Protein AF-A0A7Z9BUR7-F1 (afdb_monomer)

Mean predicted aligned error: 7.7 Å

Structure (mmCIF, N/CA/C/O backbone):
data_AF-A0A7Z9BUR7-F1
#
_entry.id   AF-A0A7Z9BUR7-F1
#
loop_
_atom_site.group_PDB
_atom_site.id
_atom_site.type_symbol
_atom_site.label_atom_id
_atom_site.label_alt_id
_atom_site.label_comp_id
_atom_site.label_asym_id
_atom_site.label_entity_id
_atom_site.label_seq_id
_atom_site.pdbx_PDB_ins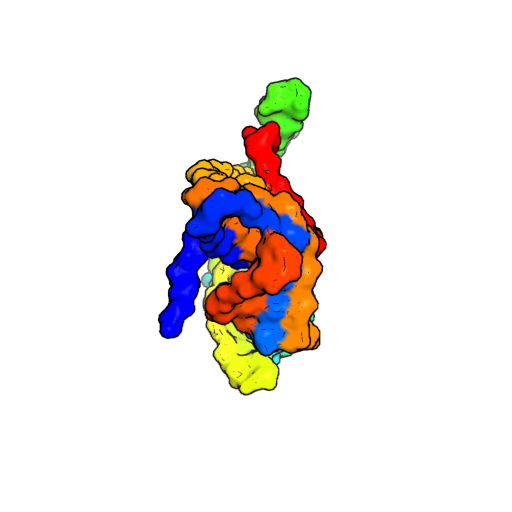_code
_atom_site.Cartn_x
_atom_site.Cartn_y
_atom_site.Cartn_z
_atom_site.occupancy
_atom_site.B_iso_or_equiv
_atom_site.auth_seq_id
_atom_site.auth_comp_id
_atom_site.auth_asym_id
_atom_site.auth_atom_id
_atom_site.pdbx_PDB_model_num
ATOM 1 N N . MET A 1 1 ? -7.243 -19.153 19.585 1.00 25.91 1 MET A N 1
ATOM 2 C CA . MET A 1 1 ? -6.593 -18.279 18.590 1.00 25.91 1 MET A CA 1
ATOM 3 C C . MET A 1 1 ? -7.599 -18.105 17.469 1.00 25.91 1 MET A C 1
ATOM 5 O O . MET A 1 1 ? -7.765 -19.024 16.680 1.00 25.91 1 MET A O 1
ATOM 9 N N . PHE A 1 2 ? -8.384 -17.029 17.497 1.00 24.09 2 PHE A N 1
ATOM 10 C CA . PHE A 1 2 ? -9.322 -16.739 16.416 1.00 24.09 2 PHE A CA 1
ATOM 11 C C . PHE A 1 2 ? -8.521 -16.058 15.311 1.00 24.09 2 PHE A C 1
ATOM 13 O O . PHE A 1 2 ? -8.134 -14.902 15.445 1.00 24.09 2 PHE A O 1
ATOM 20 N N . SER A 1 3 ? -8.184 -16.813 14.268 1.00 24.23 3 SER A N 1
ATOM 21 C CA . SER A 1 3 ? -7.723 -16.214 13.021 1.00 24.23 3 SER A CA 1
ATOM 22 C C . SER A 1 3 ? -8.936 -15.545 12.385 1.00 24.23 3 SER A C 1
ATOM 24 O O . SER A 1 3 ? -9.940 -16.214 12.136 1.00 24.23 3 SER A O 1
ATOM 26 N N . ILE A 1 4 ? -8.880 -14.230 12.166 1.00 36.31 4 ILE A N 1
ATOM 27 C CA . ILE A 1 4 ? -9.863 -13.522 11.336 1.00 36.31 4 ILE A CA 1
ATOM 28 C C . ILE A 1 4 ? -9.491 -13.818 9.876 1.00 36.31 4 ILE A C 1
ATOM 30 O O . ILE A 1 4 ? -9.072 -12.942 9.125 1.00 36.31 4 ILE A O 1
ATOM 34 N N . ASP A 1 5 ? -9.576 -15.091 9.495 1.00 33.44 5 ASP A N 1
ATOM 35 C CA . ASP A 1 5 ? -9.515 -15.500 8.102 1.00 33.44 5 ASP A CA 1
ATOM 36 C C . ASP A 1 5 ? -10.906 -15.271 7.517 1.00 33.44 5 ASP A C 1
ATOM 38 O O . ASP A 1 5 ? -11.894 -15.845 7.974 1.00 33.44 5 ASP A O 1
ATOM 42 N N . ASN A 1 6 ? -10.957 -14.417 6.496 1.00 35.38 6 ASN A N 1
ATOM 43 C CA . ASN A 1 6 ? -12.143 -13.921 5.797 1.00 35.38 6 ASN A CA 1
ATOM 44 C C . ASN A 1 6 ? -12.820 -12.715 6.458 1.00 35.38 6 ASN A C 1
ATOM 46 O O . ASN A 1 6 ? -13.933 -12.787 6.979 1.00 35.38 6 ASN A O 1
ATOM 50 N N . VAL A 1 7 ? -12.206 -11.544 6.264 1.00 40.09 7 VAL A N 1
ATOM 51 C CA . VAL A 1 7 ? -12.996 -10.335 6.004 1.00 40.09 7 VAL A CA 1
ATOM 52 C C . VAL A 1 7 ? -13.779 -10.608 4.718 1.00 40.09 7 VAL A C 1
ATOM 54 O O . VAL A 1 7 ? -13.282 -10.398 3.615 1.00 40.09 7 VAL A O 1
ATOM 57 N N . GLN A 1 8 ? -14.979 -11.170 4.861 1.00 37.31 8 GLN A N 1
ATOM 58 C CA . GLN A 1 8 ? -15.970 -11.216 3.794 1.00 37.31 8 GLN A CA 1
ATOM 59 C C . GLN A 1 8 ? -16.093 -9.782 3.273 1.00 37.31 8 GLN A C 1
ATOM 61 O O . GLN A 1 8 ? -16.324 -8.874 4.076 1.00 37.31 8 GLN A O 1
ATOM 66 N N . GLU A 1 9 ? -15.847 -9.561 1.977 1.00 39.34 9 GLU A N 1
ATOM 67 C CA . GLU A 1 9 ? -15.973 -8.241 1.361 1.00 39.34 9 GLU A CA 1
ATOM 68 C C . GLU A 1 9 ? -17.385 -7.725 1.640 1.00 39.34 9 GLU A C 1
ATOM 70 O O . GLU A 1 9 ? -18.369 -8.146 1.034 1.00 39.34 9 GLU A O 1
ATOM 75 N N . SER A 1 10 ? -17.491 -6.865 2.650 1.00 42.56 10 SER A N 1
ATOM 76 C CA . SER A 1 10 ? -18.741 -6.226 3.012 1.00 42.56 10 SER A CA 1
ATOM 77 C C . SER A 1 10 ? -19.242 -5.462 1.775 1.00 42.56 10 SER A C 1
ATOM 79 O O . SER A 1 10 ? -18.428 -4.845 1.083 1.00 42.56 10 SER A O 1
ATOM 81 N N . PRO A 1 11 ? -20.559 -5.426 1.491 1.00 43.91 11 PRO A N 1
ATOM 82 C CA . PRO A 1 11 ? -21.105 -4.595 0.405 1.00 43.91 11 PRO A CA 1
ATOM 83 C C . PRO A 1 11 ? -20.711 -3.121 0.535 1.00 43.91 11 PRO A C 1
ATOM 85 O O . PRO A 1 11 ? -20.712 -2.374 -0.441 1.00 43.91 11 PRO A O 1
ATOM 88 N N . TYR A 1 12 ? -20.356 -2.691 1.745 1.00 55.31 12 TYR A N 1
ATOM 89 C CA . TYR A 1 12 ? -19.723 -1.410 1.982 1.00 55.31 12 TYR A CA 1
ATOM 90 C C . TYR A 1 12 ? -18.234 -1.544 1.700 1.00 55.31 12 TYR A C 1
ATOM 92 O O . TYR A 1 12 ? -17.535 -2.309 2.363 1.00 55.31 12 TYR A O 1
ATOM 100 N N . ASN A 1 13 ? -17.736 -0.705 0.795 1.00 65.62 13 ASN A N 1
ATOM 101 C CA . ASN A 1 13 ? -16.312 -0.456 0.560 1.00 65.62 13 ASN A CA 1
ATOM 102 C C . ASN A 1 13 ? -15.630 0.226 1.777 1.00 65.62 13 ASN A C 1
ATOM 104 O O . ASN A 1 13 ? -14.756 1.081 1.602 1.00 65.62 13 ASN A O 1
ATOM 108 N N . TYR A 1 14 ? -16.033 -0.095 3.014 1.00 73.50 14 TYR A N 1
ATOM 109 C CA . TYR A 1 14 ? -15.307 0.337 4.198 1.00 73.50 14 TYR A CA 1
ATOM 110 C C . TYR A 1 14 ? -13.898 -0.233 4.129 1.00 73.50 14 TYR A C 1
ATOM 112 O O . TYR A 1 14 ? -13.686 -1.416 3.874 1.00 73.50 14 TYR A O 1
ATOM 120 N N . LYS A 1 15 ? -12.919 0.645 4.324 1.00 87.25 15 LYS A N 1
ATOM 121 C CA . LYS A 1 15 ? -11.501 0.283 4.253 1.00 87.25 15 LYS A CA 1
ATOM 122 C C . LYS A 1 15 ? -10.967 -0.296 5.564 1.00 87.25 15 LYS A C 1
ATOM 124 O O . LYS A 1 15 ? -9.789 -0.623 5.635 1.00 87.25 15 LYS A O 1
ATOM 129 N N . PHE A 1 16 ? -11.818 -0.397 6.585 1.00 92.88 16 PHE A N 1
ATOM 130 C CA . PHE A 1 16 ? -11.438 -0.733 7.950 1.00 92.88 16 PHE A CA 1
ATOM 131 C C . PHE A 1 16 ? -12.337 -1.826 8.547 1.00 92.88 16 PHE A C 1
ATOM 133 O O . PHE A 1 16 ? -13.515 -1.909 8.180 1.00 92.88 16 PHE A O 1
ATOM 140 N N . PRO A 1 17 ? -11.812 -2.642 9.483 1.00 94.12 17 PRO A N 1
ATOM 141 C CA . PRO A 1 17 ? -12.594 -3.644 10.197 1.00 94.12 17 PRO A CA 1
ATOM 142 C C . PRO A 1 17 ? -13.788 -3.028 10.929 1.00 94.12 17 PRO A C 1
ATOM 144 O O . PRO A 1 17 ? -13.696 -1.935 11.490 1.00 94.12 17 PRO A O 1
ATOM 147 N N . THR A 1 18 ? -14.905 -3.752 10.949 1.00 93.38 18 THR A N 1
ATOM 148 C CA . THR A 1 18 ? -16.114 -3.371 11.685 1.00 93.38 18 THR A CA 1
ATOM 149 C C . THR A 1 18 ? -16.472 -4.475 12.667 1.00 93.38 18 THR A C 1
ATOM 151 O O . THR A 1 18 ? -16.567 -5.635 12.279 1.00 93.38 18 THR A O 1
ATOM 154 N N . ILE A 1 19 ? -16.661 -4.109 13.931 1.00 93.81 19 ILE A N 1
ATOM 155 C CA . ILE A 1 19 ? -17.114 -5.010 14.989 1.00 93.81 19 ILE A CA 1
ATOM 156 C C . ILE A 1 19 ? -18.636 -4.910 15.089 1.00 93.81 19 ILE A C 1
ATOM 158 O O . ILE A 1 19 ? -19.162 -3.805 15.220 1.00 93.81 19 ILE A O 1
ATOM 162 N N . ASP A 1 20 ? -19.324 -6.052 15.027 1.00 93.06 20 ASP A N 1
ATOM 163 C CA . ASP A 1 20 ? -20.765 -6.163 15.278 1.00 93.06 20 ASP A CA 1
ATOM 164 C C . ASP A 1 20 ? -20.999 -6.558 16.741 1.00 93.06 20 ASP A C 1
ATOM 166 O O . ASP A 1 20 ? -20.631 -7.650 17.180 1.00 93.06 20 ASP A O 1
ATOM 170 N N . CYS A 1 21 ? -21.577 -5.645 17.516 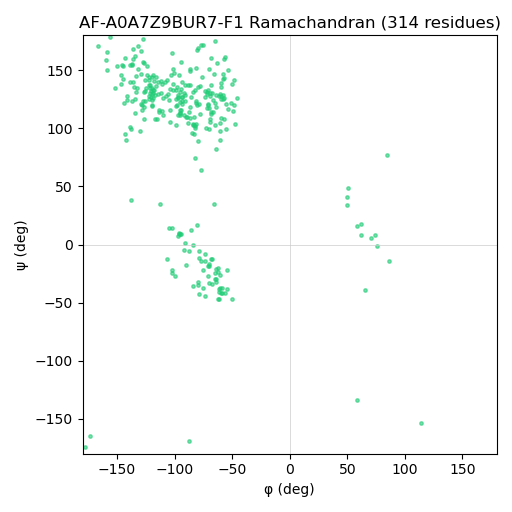1.00 91.44 21 CYS A N 1
ATOM 171 C CA . CYS A 1 21 ? -21.986 -5.877 18.892 1.00 91.44 21 CYS A CA 1
ATOM 172 C C . CYS A 1 21 ? -23.506 -6.044 18.953 1.00 91.44 21 CYS A C 1
ATOM 174 O O . CYS A 1 21 ? -24.259 -5.097 18.721 1.00 91.44 21 CYS A O 1
ATOM 176 N N . LYS A 1 22 ? -23.957 -7.239 19.337 1.00 92.38 22 LYS A N 1
ATOM 177 C CA . LYS A 1 22 ? -25.375 -7.556 19.527 1.00 92.38 22 LYS A CA 1
ATOM 178 C C . LYS A 1 22 ? -25.750 -7.478 21.005 1.00 92.38 22 LYS A C 1
ATOM 180 O O . LYS A 1 22 ? -25.175 -8.187 21.829 1.00 92.38 22 LYS A O 1
ATOM 185 N N . PHE A 1 23 ? -26.764 -6.681 21.321 1.00 91.81 23 PHE A N 1
ATOM 186 C CA . PHE A 1 23 ? -27.335 -6.567 22.662 1.00 91.81 23 PHE A CA 1
ATOM 187 C C . PHE A 1 23 ? -28.730 -7.159 22.674 1.00 91.81 23 PHE A C 1
ATOM 189 O O . PHE A 1 23 ? -29.513 -6.913 21.765 1.00 91.81 23 PHE A O 1
ATOM 196 N N . GLN A 1 24 ? -29.046 -7.908 23.723 1.00 94.81 24 GLN A N 1
ATOM 197 C CA . GLN A 1 24 ? -30.402 -8.357 24.000 1.00 94.81 24 GLN A CA 1
ATOM 198 C C . GLN A 1 24 ? -30.818 -7.813 25.360 1.00 94.81 24 GLN A C 1
ATOM 200 O O . GLN A 1 24 ? -30.130 -8.043 26.359 1.00 94.81 24 GLN A O 1
ATOM 205 N N . ASN A 1 25 ? -31.936 -7.093 25.404 1.00 95.88 25 ASN A N 1
ATOM 206 C CA . ASN A 1 25 ? -32.488 -6.624 26.662 1.00 95.88 25 ASN A CA 1
ATOM 207 C C . ASN A 1 25 ? -33.350 -7.724 27.292 1.00 95.88 25 ASN A C 1
ATOM 209 O O . ASN A 1 25 ? -34.485 -7.954 26.889 1.00 95.88 25 ASN A O 1
ATOM 213 N N . THR A 1 26 ? -32.808 -8.402 28.301 1.00 96.25 26 THR A N 1
ATOM 214 C CA . THR A 1 26 ? -33.525 -9.439 29.063 1.00 96.25 26 THR A CA 1
ATOM 215 C C . THR A 1 26 ? -34.259 -8.887 30.289 1.00 96.25 26 THR A C 1
ATOM 217 O O . THR A 1 26 ? -34.801 -9.665 31.072 1.00 96.25 26 THR A O 1
ATOM 220 N N . GLY A 1 27 ? -34.207 -7.572 30.521 1.00 94.44 27 GLY A N 1
ATOM 221 C CA . GLY A 1 27 ? -34.951 -6.909 31.587 1.00 94.44 27 GLY A CA 1
ATOM 222 C C . GLY A 1 27 ? -36.433 -6.773 31.243 1.00 94.44 27 GLY A C 1
ATOM 223 O O . GLY A 1 27 ? -36.840 -7.026 30.117 1.00 94.44 27 GLY A O 1
ATOM 224 N N . ASN A 1 28 ? -37.230 -6.342 32.220 1.00 96.62 28 ASN A N 1
ATOM 225 C CA . ASN A 1 28 ? -38.663 -6.053 32.072 1.00 96.62 28 ASN A CA 1
ATOM 226 C C . ASN A 1 28 ? -38.958 -4.564 31.795 1.00 96.62 28 ASN A C 1
ATOM 228 O O . ASN A 1 28 ? -40.110 -4.139 31.855 1.00 96.62 28 ASN A O 1
ATOM 232 N N . ALA A 1 29 ? -37.921 -3.767 31.536 1.00 96.25 29 ALA A N 1
ATOM 233 C CA . ALA A 1 29 ? -37.995 -2.338 31.258 1.00 96.25 29 ALA A CA 1
ATOM 234 C C . ALA A 1 29 ? -37.090 -1.985 30.070 1.00 96.25 29 ALA A C 1
ATOM 236 O O . ALA A 1 29 ? -36.174 -2.739 29.737 1.00 96.25 29 ALA A O 1
ATOM 237 N N . THR A 1 30 ? -37.342 -0.842 29.430 1.00 96.75 30 THR A N 1
ATOM 238 C CA . THR A 1 30 ? -36.493 -0.318 28.350 1.00 96.75 30 THR A CA 1
ATOM 239 C C . THR A 1 30 ? -35.105 0.016 28.885 1.00 96.75 30 THR A C 1
ATOM 241 O O . THR A 1 30 ? -34.989 0.757 29.856 1.00 96.75 30 THR A O 1
ATOM 244 N N . ALA A 1 31 ? -34.069 -0.492 28.223 1.00 96.50 31 ALA A N 1
ATOM 245 C CA . ALA A 1 31 ? -32.681 -0.154 28.512 1.00 96.50 31 ALA A CA 1
ATOM 246 C C . ALA A 1 31 ? -32.241 1.040 27.658 1.00 96.50 31 ALA A C 1
ATOM 248 O O . ALA A 1 31 ? -32.526 1.080 26.457 1.00 96.50 31 ALA A O 1
ATOM 249 N N . PHE A 1 32 ? -31.517 1.990 28.247 1.00 96.69 32 PHE A N 1
ATOM 250 C CA . PHE A 1 32 ? -30.975 3.147 27.540 1.00 96.69 32 PHE A CA 1
ATOM 251 C C . PHE A 1 32 ? -29.445 3.118 27.494 1.00 96.69 32 PHE A C 1
ATOM 253 O O . PHE A 1 32 ? -28.769 3.251 28.518 1.00 96.69 32 PHE A O 1
ATOM 260 N N . LEU A 1 33 ? -28.892 2.973 26.287 1.00 95.25 33 LEU A N 1
ATOM 261 C CA . LEU A 1 33 ? -27.465 3.088 26.015 1.00 95.25 33 LEU A CA 1
ATOM 262 C C . LEU A 1 33 ? -27.144 4.540 25.677 1.00 95.25 33 LEU A C 1
ATOM 264 O O . LEU A 1 33 ? -27.511 5.044 24.613 1.00 95.25 33 LEU A O 1
ATOM 268 N N . TRP A 1 34 ? -26.438 5.194 26.593 1.00 96.06 34 TRP A N 1
ATOM 269 C CA . TRP A 1 34 ? -26.122 6.622 26.501 1.00 96.06 34 TRP A CA 1
ATOM 270 C C . TRP A 1 34 ? -24.657 6.892 26.138 1.00 96.06 34 TRP A C 1
ATOM 272 O O . TRP A 1 34 ? -24.271 8.010 25.795 1.00 96.06 34 TRP A O 1
ATOM 282 N N . GLN A 1 35 ? -23.813 5.862 26.211 1.00 96.69 35 GLN A N 1
ATOM 283 C CA . GLN A 1 35 ? -22.396 5.969 25.907 1.00 96.69 35 GLN A CA 1
ATOM 284 C C . GLN A 1 35 ? -21.816 4.599 25.560 1.00 96.69 35 GLN A C 1
ATOM 286 O O . GLN A 1 35 ? -22.227 3.576 26.116 1.00 96.69 35 GLN A O 1
ATOM 291 N N . PHE A 1 36 ? -20.795 4.587 24.710 1.00 97.25 36 PHE A N 1
ATOM 292 C CA . PHE A 1 36 ? -19.850 3.478 24.652 1.00 97.25 36 PHE A CA 1
ATOM 293 C C . PHE A 1 36 ? -18.416 3.989 24.778 1.00 97.25 36 PHE A C 1
ATOM 295 O O . PHE A 1 36 ? -18.118 5.157 24.522 1.00 97.25 36 PHE A O 1
ATOM 302 N N . ALA A 1 37 ? -17.516 3.117 25.209 1.00 98.12 37 ALA A N 1
ATOM 303 C CA . ALA A 1 37 ? -16.097 3.393 25.264 1.00 98.12 37 ALA A CA 1
ATOM 304 C C . ALA A 1 37 ? -15.295 2.293 24.580 1.00 98.12 37 ALA A C 1
ATOM 306 O O . ALA A 1 37 ? -15.644 1.116 24.638 1.00 98.12 37 ALA A O 1
ATOM 307 N N . VAL A 1 38 ? -14.190 2.699 23.967 1.00 98.38 38 VAL A N 1
ATOM 308 C CA . VAL A 1 38 ? -13.197 1.809 23.372 1.00 98.38 38 VAL A CA 1
ATOM 309 C C . VAL A 1 38 ? -11.944 1.894 24.226 1.00 98.38 38 VAL A C 1
ATOM 311 O O . VAL A 1 38 ? -11.288 2.937 24.279 1.00 98.38 38 VAL A O 1
ATOM 314 N N . ASN A 1 39 ? -11.635 0.809 24.926 1.00 98.56 39 ASN A N 1
ATOM 315 C CA . ASN A 1 39 ? -10.414 0.671 25.706 1.00 98.56 39 ASN A CA 1
ATOM 316 C C . ASN A 1 39 ? -9.357 0.029 24.814 1.00 98.56 39 ASN A C 1
ATOM 318 O O . ASN A 1 39 ? -9.475 -1.137 24.441 1.00 98.56 39 ASN A O 1
ATOM 322 N N . VAL A 1 40 ? -8.335 0.801 24.468 1.00 98.44 40 VAL A N 1
ATOM 323 C CA . VAL A 1 40 ? -7.153 0.326 23.758 1.00 98.44 40 VAL A CA 1
ATOM 324 C C . VAL A 1 40 ? -6.211 -0.252 24.798 1.00 98.44 40 VAL A C 1
ATOM 326 O O . VAL A 1 40 ? -5.584 0.487 25.551 1.00 98.44 40 VAL A O 1
ATOM 329 N N . ILE A 1 41 ? -6.155 -1.578 24.870 1.00 98.50 41 ILE A N 1
ATOM 330 C CA . ILE A 1 41 ? -5.334 -2.316 25.833 1.00 98.50 41 ILE A CA 1
ATOM 331 C C . ILE A 1 41 ? -3.881 -2.349 25.355 1.00 98.50 41 ILE A C 1
ATOM 333 O O . ILE A 1 41 ? -2.958 -2.137 26.136 1.00 98.50 41 ILE A O 1
ATOM 337 N N . GLN A 1 42 ? -3.692 -2.591 24.058 1.00 98.31 42 GLN A N 1
ATOM 338 C CA . GLN A 1 42 ? -2.392 -2.671 23.401 1.00 98.31 42 GLN A CA 1
ATOM 339 C C . GLN A 1 42 ? -2.512 -2.101 21.990 1.00 98.31 42 GLN A C 1
ATOM 341 O O . GLN A 1 42 ? -3.533 -2.296 21.326 1.00 98.31 42 GLN A O 1
ATOM 346 N N . ALA A 1 43 ? -1.471 -1.402 21.545 1.00 98.19 43 ALA A N 1
ATOM 347 C CA . ALA A 1 43 ? -1.356 -0.898 20.187 1.00 98.19 43 ALA A CA 1
ATOM 348 C C . ALA A 1 43 ? 0.089 -1.039 19.710 1.00 98.19 43 ALA A C 1
ATOM 350 O O . ALA A 1 43 ? 1.011 -0.536 20.353 1.00 98.19 43 ALA A O 1
ATOM 351 N N . GLU A 1 44 ? 0.276 -1.712 18.581 1.00 97.81 44 GLU A N 1
ATOM 352 C CA . GLU A 1 44 ? 1.581 -1.949 17.974 1.00 97.81 44 GLU A CA 1
ATOM 353 C C . GLU A 1 44 ? 1.546 -1.516 16.516 1.00 97.81 44 GLU A C 1
ATOM 355 O O . GLU A 1 44 ? 0.753 -2.014 15.721 1.00 97.81 44 GLU A O 1
ATOM 360 N N . ILE A 1 45 ? 2.396 -0.557 16.156 1.00 97.44 45 ILE A N 1
ATOM 361 C CA . ILE A 1 45 ? 2.500 -0.090 14.773 1.00 97.44 45 ILE A CA 1
ATOM 362 C C . ILE A 1 45 ? 3.187 -1.172 13.943 1.00 97.44 45 ILE A C 1
ATOM 364 O O . ILE A 1 45 ? 4.289 -1.616 14.278 1.00 97.44 45 ILE A O 1
ATOM 368 N N . ASP A 1 46 ? 2.569 -1.527 12.822 1.00 97.19 46 ASP A N 1
ATOM 369 C CA . ASP A 1 46 ? 3.171 -2.409 11.834 1.00 97.19 46 ASP A CA 1
ATOM 370 C C . ASP A 1 46 ? 4.121 -1.600 10.943 1.00 97.19 46 ASP A C 1
ATOM 372 O O . ASP A 1 46 ? 3.703 -0.846 10.064 1.00 97.19 46 ASP A O 1
ATOM 376 N N . PHE A 1 47 ? 5.423 -1.749 11.195 1.00 96.81 47 PHE A N 1
ATOM 377 C CA . PHE A 1 47 ? 6.492 -1.096 10.438 1.00 96.81 47 PHE A CA 1
ATOM 378 C C . PHE A 1 47 ? 6.910 -1.871 9.179 1.00 96.81 47 PHE A C 1
ATOM 380 O O . PHE A 1 47 ? 7.946 -1.543 8.597 1.00 96.81 47 PHE A O 1
ATOM 387 N N . THR A 1 48 ? 6.148 -2.876 8.747 1.00 96.88 48 THR A N 1
ATOM 388 C CA . THR A 1 48 ? 6.455 -3.636 7.531 1.00 96.88 48 THR A CA 1
ATOM 389 C C . THR A 1 48 ? 6.543 -2.689 6.324 1.00 96.88 48 THR A C 1
ATOM 391 O O . THR A 1 48 ? 5.642 -1.866 6.108 1.00 96.88 48 THR A O 1
ATOM 394 N N . PRO A 1 49 ? 7.649 -2.715 5.556 1.00 96.75 49 PRO A N 1
ATOM 395 C CA . PRO A 1 49 ? 7.750 -1.948 4.324 1.00 96.75 49 PRO A CA 1
ATOM 396 C C . PRO A 1 49 ? 6.835 -2.529 3.243 1.00 96.75 49 PRO A C 1
ATOM 398 O O . PRO A 1 49 ? 6.586 -3.730 3.206 1.00 96.75 49 PRO A O 1
ATOM 401 N N . ILE A 1 50 ? 6.364 -1.680 2.331 1.00 96.62 50 ILE A N 1
ATOM 402 C CA . ILE A 1 50 ? 5.443 -2.098 1.266 1.00 96.62 50 ILE A CA 1
ATOM 403 C C . ILE A 1 50 ? 5.886 -1.427 -0.028 1.00 96.62 50 ILE A C 1
ATOM 405 O O . ILE A 1 50 ? 5.586 -0.246 -0.217 1.00 96.62 50 ILE A O 1
ATOM 409 N N . PRO A 1 51 ? 6.616 -2.121 -0.908 1.00 97.44 51 PRO A N 1
ATOM 410 C CA . PRO A 1 51 ? 6.948 -1.562 -2.202 1.00 97.44 51 PRO A CA 1
ATOM 411 C C . PRO A 1 51 ? 5.712 -1.558 -3.102 1.00 97.44 51 PRO A C 1
ATOM 413 O O . PRO A 1 51 ? 5.013 -2.560 -3.244 1.00 97.44 51 PRO A O 1
ATOM 416 N N . ASP A 1 52 ? 5.473 -0.419 -3.731 1.00 97.12 52 ASP A N 1
ATOM 417 C CA . ASP A 1 52 ? 4.522 -0.245 -4.817 1.00 97.12 52 ASP A CA 1
ATOM 418 C C . ASP A 1 52 ? 5.282 0.262 -6.036 1.00 97.12 52 ASP A C 1
ATOM 420 O O . ASP A 1 52 ? 6.112 1.163 -5.920 1.00 97.12 52 ASP A O 1
ATOM 424 N N . PHE A 1 53 ? 5.050 -0.358 -7.186 1.00 97.44 53 PHE A N 1
ATOM 425 C CA . PHE A 1 53 ? 5.853 -0.134 -8.379 1.00 97.44 53 PHE A CA 1
ATOM 426 C C . PHE A 1 53 ? 5.022 0.528 -9.463 1.00 97.44 53 PHE A C 1
ATOM 428 O O . PHE A 1 53 ? 3.959 0.038 -9.843 1.00 97.44 53 PHE A O 1
ATOM 435 N N . SER A 1 54 ? 5.560 1.603 -10.018 1.00 96.62 54 SER A N 1
ATOM 436 C CA . SER A 1 54 ? 4.962 2.331 -11.124 1.00 96.62 54 SER A CA 1
ATOM 437 C C . SER A 1 54 ? 6.001 2.582 -12.213 1.00 96.62 54 SER A C 1
ATOM 439 O O . SER A 1 54 ? 7.198 2.316 -12.059 1.00 96.62 54 SER A O 1
ATOM 441 N N . TYR A 1 55 ? 5.535 3.064 -13.359 1.00 97.38 55 TYR A N 1
ATOM 442 C CA . TYR A 1 55 ? 6.405 3.481 -14.445 1.00 97.38 55 TYR A CA 1
ATOM 443 C C . TYR A 1 55 ? 5.908 4.784 -15.049 1.00 97.38 55 TYR A C 1
ATOM 445 O O . TYR A 1 55 ? 4.724 5.121 -14.996 1.00 97.38 55 TYR A O 1
ATOM 453 N N . SER A 1 56 ? 6.834 5.508 -15.659 1.00 96.44 56 SER A N 1
ATOM 454 C CA . SER A 1 56 ? 6.527 6.678 -16.467 1.00 96.44 56 SER A CA 1
ATOM 455 C C . SER A 1 56 ? 7.456 6.744 -17.673 1.00 96.44 56 SER A C 1
ATOM 457 O O . SER A 1 56 ? 8.511 6.109 -17.699 1.00 96.44 56 SER A O 1
ATOM 459 N N . LEU A 1 57 ? 7.054 7.502 -18.693 1.00 96.38 57 LEU A N 1
ATOM 460 C CA . LEU A 1 57 ? 7.922 7.830 -19.818 1.00 96.38 57 LEU A CA 1
ATOM 461 C C . LEU A 1 57 ? 8.348 9.289 -19.730 1.00 96.38 57 LEU A C 1
ATOM 463 O O . LEU A 1 57 ? 7.500 10.178 -19.643 1.00 96.38 57 LEU A O 1
ATOM 467 N N . LYS A 1 58 ? 9.657 9.539 -19.799 1.00 96.25 58 LYS A N 1
ATOM 468 C CA . LYS A 1 58 ? 10.227 10.892 -19.866 1.00 96.25 58 LYS A CA 1
ATOM 469 C C . LYS A 1 58 ? 11.347 10.924 -20.892 1.00 96.25 58 LYS A C 1
ATOM 471 O O . LYS A 1 58 ? 12.305 10.170 -20.771 1.00 96.25 58 LYS A O 1
ATOM 476 N N . ASN A 1 59 ? 11.248 11.808 -21.884 1.00 96.06 59 ASN A N 1
ATOM 477 C CA . ASN A 1 59 ? 12.256 11.969 -22.944 1.00 96.06 59 ASN A CA 1
ATOM 478 C C . ASN A 1 59 ? 12.635 10.632 -23.611 1.00 96.06 59 ASN A C 1
ATOM 480 O O . ASN A 1 59 ? 13.810 10.295 -23.705 1.00 96.06 59 ASN A O 1
ATOM 484 N N . ASN A 1 60 ? 11.632 9.843 -24.004 1.00 97.50 60 ASN A N 1
ATOM 485 C CA . ASN A 1 60 ? 11.787 8.501 -24.581 1.00 97.50 60 ASN A CA 1
ATOM 486 C C . ASN A 1 60 ? 12.524 7.470 -23.697 1.00 97.50 60 ASN A C 1
ATOM 488 O O . ASN A 1 60 ? 12.949 6.421 -24.188 1.00 97.50 60 ASN A O 1
ATOM 492 N N . ALA A 1 61 ? 12.670 7.741 -22.397 1.00 98.12 61 ALA A N 1
ATOM 493 C CA . ALA A 1 61 ? 13.180 6.796 -21.414 1.00 98.12 61 ALA A CA 1
ATOM 494 C C . ALA A 1 61 ? 12.031 6.189 -20.602 1.00 98.12 61 ALA A C 1
ATOM 496 O O . ALA A 1 61 ? 11.122 6.908 -20.178 1.00 98.12 61 ALA A O 1
ATOM 497 N N . LEU A 1 62 ? 12.102 4.879 -20.360 1.00 98.25 62 LEU A N 1
ATOM 498 C CA . LEU A 1 62 ? 11.244 4.171 -19.419 1.00 98.25 62 LEU A CA 1
ATOM 499 C C . LEU A 1 62 ? 11.827 4.316 -18.014 1.00 98.25 62 LEU A C 1
ATOM 501 O O . LEU A 1 62 ? 12.876 3.752 -17.698 1.00 98.25 62 LEU A O 1
ATOM 505 N N . GLU A 1 63 ? 11.143 5.089 -17.179 1.00 98.50 63 GLU A N 1
ATOM 506 C CA . GLU A 1 63 ? 11.459 5.216 -15.763 1.00 98.50 63 GLU A CA 1
ATOM 507 C C . GLU A 1 63 ? 10.603 4.251 -14.959 1.00 98.50 63 GLU A C 1
ATOM 509 O O . GLU A 1 63 ? 9.385 4.215 -15.127 1.00 98.50 63 GLU A O 1
ATOM 514 N N . ILE A 1 64 ? 11.242 3.495 -14.073 1.00 98.38 64 ILE A N 1
ATOM 515 C CA . ILE A 1 64 ? 10.563 2.653 -13.092 1.00 98.38 64 ILE A CA 1
ATOM 516 C C . ILE A 1 64 ? 10.794 3.285 -11.733 1.00 98.38 64 ILE A C 1
ATOM 518 O O . ILE A 1 64 ? 11.931 3.558 -11.327 1.00 98.38 64 ILE A O 1
ATOM 522 N N . GLU A 1 65 ? 9.694 3.517 -11.045 1.00 98.44 65 GLU A N 1
ATOM 523 C CA . GLU A 1 65 ? 9.654 4.142 -9.743 1.00 98.44 65 GLU A CA 1
ATOM 524 C C . GLU A 1 65 ? 9.102 3.145 -8.729 1.00 98.44 65 GLU A C 1
ATOM 526 O O . GLU A 1 65 ? 8.241 2.318 -9.033 1.00 98.44 65 GLU A O 1
ATOM 531 N N . VAL A 1 66 ? 9.641 3.201 -7.517 1.00 98.38 66 VAL A N 1
ATOM 532 C CA . VAL A 1 66 ? 9.124 2.449 -6.381 1.00 98.38 66 VAL A CA 1
ATOM 533 C C . VAL A 1 66 ? 8.751 3.429 -5.280 1.00 98.38 66 VAL A C 1
ATOM 535 O O . VAL A 1 66 ? 9.536 4.300 -4.904 1.00 98.38 66 VAL A O 1
ATOM 538 N N . THR A 1 67 ? 7.545 3.275 -4.753 1.00 98.19 67 THR A N 1
ATOM 539 C CA . THR A 1 67 ? 7.060 3.980 -3.572 1.00 98.19 67 THR A CA 1
ATOM 540 C C . THR A 1 67 ? 7.029 3.017 -2.395 1.00 98.19 67 THR A C 1
ATOM 542 O O . THR A 1 67 ? 6.461 1.932 -2.485 1.00 98.19 67 THR A O 1
ATOM 545 N N . ASN A 1 68 ? 7.605 3.409 -1.259 1.00 98.12 68 ASN A N 1
ATOM 546 C CA . ASN A 1 68 ? 7.424 2.675 -0.010 1.00 98.12 68 ASN A CA 1
ATOM 547 C C . ASN A 1 68 ? 6.131 3.121 0.682 1.00 98.12 68 ASN A C 1
ATOM 549 O O . ASN A 1 68 ? 6.117 4.100 1.429 1.00 98.12 68 ASN A O 1
ATOM 553 N N . ASN A 1 69 ? 5.045 2.389 0.468 1.00 97.00 69 ASN A N 1
ATOM 554 C CA . ASN A 1 69 ? 3.759 2.633 1.118 1.00 97.00 69 ASN A CA 1
ATOM 555 C C . ASN A 1 69 ? 3.695 2.103 2.567 1.00 97.00 69 ASN A C 1
ATOM 557 O O . ASN A 1 69 ? 2.707 2.351 3.262 1.00 97.00 69 ASN A O 1
ATOM 561 N N . GLY A 1 70 ? 4.733 1.399 3.034 1.00 96.06 70 GLY A N 1
ATOM 562 C CA . GLY A 1 70 ? 4.852 0.878 4.398 1.00 96.06 70 GLY A CA 1
ATOM 563 C C . GLY A 1 70 ? 5.283 1.919 5.419 1.00 96.06 70 GLY A C 1
ATOM 564 O O . GLY A 1 70 ? 5.698 3.029 5.075 1.00 96.06 70 GLY A O 1
ATOM 565 N N . TRP A 1 71 ? 5.195 1.566 6.703 1.00 96.75 71 TRP A N 1
ATOM 566 C CA . TRP A 1 71 ? 5.505 2.485 7.808 1.00 96.75 71 TRP A CA 1
ATOM 567 C C . TRP A 1 71 ? 6.971 2.447 8.257 1.00 96.75 71 TRP A C 1
ATOM 569 O O . TRP A 1 71 ? 7.429 3.397 8.894 1.00 96.75 71 TRP A O 1
ATOM 579 N N . GLY A 1 72 ? 7.720 1.400 7.899 1.00 97.44 72 GLY A N 1
ATOM 580 C CA . GLY A 1 72 ? 9.173 1.309 8.077 1.00 97.44 72 GLY A CA 1
ATOM 581 C C . GLY A 1 72 ? 9.955 1.548 6.784 1.00 97.44 72 GLY A C 1
ATOM 582 O O . GLY A 1 72 ? 9.399 1.534 5.688 1.00 97.44 72 GLY A O 1
ATOM 583 N N . ALA A 1 73 ? 11.260 1.794 6.911 1.00 98.19 73 ALA A N 1
ATOM 584 C CA . ALA A 1 73 ? 12.163 1.947 5.769 1.00 98.19 73 ALA A CA 1
ATOM 585 C C . ALA A 1 73 ? 12.500 0.586 5.132 1.00 98.19 73 ALA A C 1
ATOM 587 O O . ALA A 1 73 ? 12.702 -0.397 5.846 1.00 98.19 73 ALA A O 1
ATOM 588 N N . MET A 1 74 ? 12.632 0.556 3.805 1.00 98.38 74 MET A N 1
ATOM 589 C CA . MET A 1 74 ? 13.197 -0.575 3.064 1.00 98.38 74 MET A CA 1
ATOM 590 C C . MET A 1 74 ? 14.721 -0.466 3.068 1.00 98.38 74 MET A C 1
ATOM 592 O O . MET A 1 74 ? 15.284 0.248 2.242 1.00 98.38 74 MET A O 1
ATOM 596 N N . ARG A 1 75 ? 15.398 -1.130 4.009 1.00 98.50 75 ARG A N 1
ATOM 597 C CA . ARG A 1 75 ? 16.870 -1.148 4.095 1.00 98.50 75 ARG A CA 1
ATOM 598 C C . ARG A 1 75 ? 17.440 -2.257 3.229 1.00 98.50 75 ARG A C 1
ATOM 600 O O . ARG A 1 75 ? 16.807 -3.301 3.094 1.00 98.50 75 ARG A O 1
ATOM 607 N N . ASP A 1 76 ? 18.646 -2.066 2.694 1.00 98.19 76 ASP A N 1
ATOM 608 C CA . ASP A 1 76 ? 19.266 -3.040 1.781 1.00 98.19 76 ASP A CA 1
ATOM 609 C C . ASP A 1 76 ? 18.298 -3.461 0.652 1.00 98.19 76 ASP A C 1
ATOM 611 O O . ASP A 1 76 ? 18.288 -4.620 0.245 1.00 98.19 76 ASP A O 1
ATOM 615 N N . PHE A 1 77 ? 17.447 -2.543 0.182 1.00 98.62 77 PHE A N 1
ATOM 616 C CA . PHE A 1 77 ? 16.465 -2.816 -0.857 1.00 98.62 77 PHE A CA 1
ATOM 617 C C . PHE A 1 77 ? 17.192 -3.166 -2.145 1.00 98.62 77 PHE A C 1
ATOM 619 O O . PHE A 1 77 ? 17.947 -2.350 -2.669 1.00 98.62 77 PHE A O 1
ATOM 626 N N . GLN A 1 78 ? 16.974 -4.378 -2.631 1.00 98.62 78 GLN A N 1
ATOM 627 C CA . GLN A 1 78 ? 17.493 -4.889 -3.885 1.00 98.62 78 GLN A CA 1
ATOM 628 C C . GLN A 1 78 ? 16.327 -5.172 -4.811 1.00 98.62 78 GLN A C 1
ATOM 630 O O . GLN A 1 78 ? 15.328 -5.763 -4.403 1.00 98.62 78 GLN A O 1
ATOM 635 N N . ILE A 1 79 ? 16.476 -4.785 -6.066 1.00 98.50 79 ILE A N 1
ATOM 636 C CA . ILE A 1 79 ? 15.463 -4.985 -7.093 1.00 98.50 79 ILE A CA 1
ATOM 637 C C . ILE A 1 79 ? 16.135 -5.418 -8.385 1.00 98.50 79 ILE A C 1
ATOM 639 O O . ILE A 1 79 ? 17.207 -4.932 -8.747 1.00 98.50 79 ILE A O 1
ATOM 643 N N . THR A 1 80 ? 15.506 -6.358 -9.075 1.00 98.50 80 THR A N 1
ATOM 644 C CA . THR A 1 80 ? 15.916 -6.825 -10.396 1.00 98.50 80 THR A CA 1
ATOM 645 C C . THR A 1 80 ? 14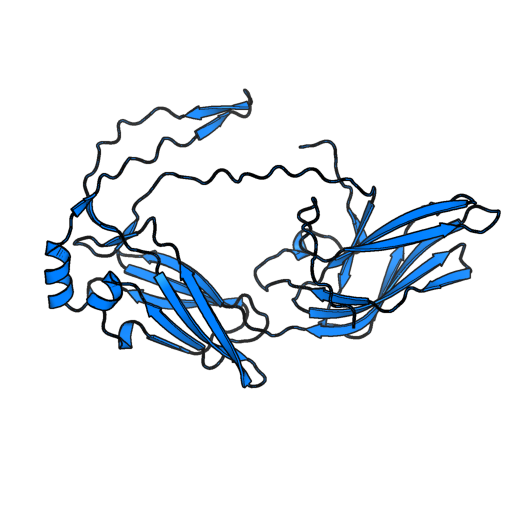.704 -6.880 -11.301 1.00 98.50 80 THR A C 1
ATOM 647 O O . THR A 1 80 ? 13.651 -7.391 -10.913 1.00 98.50 80 THR A O 1
ATOM 650 N N . ILE A 1 81 ? 14.866 -6.378 -12.520 1.00 98.38 81 ILE A N 1
ATOM 651 C CA . ILE A 1 81 ? 13.809 -6.387 -13.526 1.00 98.38 81 ILE A CA 1
ATOM 652 C C . ILE A 1 81 ? 14.080 -7.424 -14.609 1.00 98.38 81 ILE A C 1
ATOM 654 O O . ILE A 1 81 ? 15.214 -7.634 -15.050 1.00 98.38 81 ILE A O 1
ATOM 658 N N . ASN A 1 82 ? 13.008 -8.073 -15.049 1.00 98.19 82 ASN A N 1
ATOM 659 C CA . ASN A 1 82 ? 13.049 -9.111 -16.059 1.00 98.19 82 ASN A CA 1
ATOM 660 C C . ASN A 1 82 ? 11.946 -8.887 -17.093 1.00 98.19 82 ASN A C 1
ATOM 662 O O . ASN A 1 82 ? 10.752 -9.008 -16.804 1.00 98.19 82 ASN A O 1
ATOM 666 N N . GLN A 1 83 ? 12.364 -8.579 -18.318 1.00 97.75 83 GLN A N 1
ATOM 667 C CA . GLN A 1 83 ? 11.483 -8.491 -19.474 1.00 97.75 83 GLN A CA 1
ATOM 668 C C . GLN A 1 83 ? 12.299 -8.832 -20.733 1.00 97.75 83 GLN A C 1
ATOM 670 O O . GLN A 1 83 ? 13.415 -8.333 -20.867 1.00 97.75 83 GLN A O 1
ATOM 675 N N . PRO A 1 84 ? 11.797 -9.672 -21.661 1.00 97.81 84 PRO A N 1
ATOM 676 C CA . PRO A 1 84 ? 12.628 -10.244 -22.727 1.00 97.81 84 PRO A CA 1
ATOM 677 C C . PRO A 1 84 ? 13.372 -9.238 -23.621 1.00 97.81 84 PRO A C 1
ATOM 679 O O . PRO A 1 84 ? 14.537 -9.451 -23.935 1.00 97.81 84 PRO A O 1
ATOM 682 N N . ILE A 1 85 ? 12.722 -8.144 -24.020 1.00 98.19 85 ILE A N 1
ATOM 683 C CA . ILE A 1 85 ? 13.317 -7.088 -24.850 1.00 98.19 85 ILE A CA 1
ATOM 684 C C . ILE A 1 85 ? 14.305 -6.254 -24.027 1.00 98.19 85 ILE A C 1
ATOM 686 O O . ILE A 1 85 ? 15.423 -6.012 -24.472 1.00 98.19 85 ILE A O 1
ATOM 690 N N . ILE A 1 86 ? 13.943 -5.884 -22.797 1.00 98.12 86 ILE A N 1
ATOM 691 C CA . ILE A 1 86 ? 14.819 -5.135 -21.882 1.00 98.12 86 ILE A CA 1
ATOM 692 C C . ILE A 1 86 ? 16.090 -5.937 -21.561 1.00 98.12 86 ILE A C 1
ATOM 694 O O . ILE A 1 86 ? 17.179 -5.377 -21.577 1.00 98.12 86 ILE A O 1
ATOM 698 N N . ASN A 1 87 ? 15.988 -7.250 -21.343 1.00 98.50 87 ASN A N 1
ATOM 699 C CA . ASN A 1 87 ? 17.142 -8.108 -21.051 1.00 98.50 87 ASN A CA 1
ATOM 700 C C . ASN A 1 87 ? 18.138 -8.193 -22.210 1.00 98.50 87 ASN A C 1
ATOM 702 O O . ASN A 1 87 ? 19.319 -8.422 -21.975 1.00 98.50 87 ASN A O 1
ATOM 706 N N . ARG A 1 88 ? 17.658 -8.054 -23.451 1.00 98.25 88 ARG A N 1
ATOM 707 C CA . ARG A 1 88 ? 18.516 -8.019 -24.639 1.00 98.25 88 ARG A CA 1
ATOM 708 C C . ARG A 1 88 ? 19.152 -6.641 -24.828 1.00 98.25 88 ARG A C 1
ATOM 710 O O . ARG A 1 88 ? 20.259 -6.561 -25.334 1.00 98.25 88 ARG A O 1
ATOM 717 N N . LEU A 1 89 ? 18.467 -5.563 -24.446 1.00 98.19 89 LEU A N 1
ATOM 718 C CA . LEU A 1 89 ? 18.957 -4.191 -24.619 1.00 98.19 89 LEU A CA 1
ATOM 719 C C . LEU A 1 89 ? 19.966 -3.752 -23.559 1.00 98.19 89 LEU A C 1
ATOM 721 O O . LEU A 1 89 ? 20.854 -2.959 -23.865 1.00 98.19 89 LEU A O 1
ATOM 725 N N . PHE A 1 90 ? 19.797 -4.217 -22.322 1.00 98.31 90 PHE A N 1
ATOM 726 C CA . PHE A 1 90 ? 20.532 -3.715 -21.168 1.00 98.31 90 PHE A CA 1
ATOM 727 C C . PHE A 1 90 ? 21.246 -4.845 -20.436 1.00 98.31 90 PHE A C 1
ATOM 729 O O . PHE A 1 90 ? 20.652 -5.886 -20.122 1.00 98.31 90 PHE A O 1
ATOM 736 N N . SER A 1 91 ? 22.505 -4.587 -20.092 1.00 97.81 91 SER A N 1
ATOM 737 C CA . SER A 1 91 ? 23.303 -5.467 -19.249 1.00 97.81 91 SER A CA 1
ATOM 738 C C . SER A 1 91 ? 22.627 -5.717 -17.896 1.00 97.81 91 SER A C 1
ATOM 740 O O . SER A 1 91 ? 21.758 -4.970 -17.438 1.00 97.81 91 SER A O 1
ATOM 742 N N . GLU A 1 92 ? 23.024 -6.797 -17.229 1.00 97.50 92 GLU A N 1
ATOM 743 C CA . GLU A 1 92 ? 22.471 -7.154 -15.923 1.00 97.50 92 GLU A CA 1
ATOM 744 C C . GLU A 1 92 ? 22.675 -6.058 -14.867 1.00 97.50 92 GLU A C 1
ATOM 746 O O . GLU A 1 92 ? 21.753 -5.780 -14.104 1.00 97.50 92 GLU A O 1
ATOM 751 N N . SER A 1 93 ? 23.822 -5.372 -14.871 1.00 97.31 93 SER A N 1
ATOM 752 C CA . SER A 1 93 ? 24.114 -4.304 -13.907 1.00 97.31 93 SER A CA 1
ATOM 753 C C . SER A 1 93 ? 23.175 -3.101 -14.033 1.00 97.31 93 SER A C 1
ATOM 755 O O . SER A 1 93 ? 22.842 -2.488 -13.026 1.00 97.31 93 SER A O 1
ATOM 757 N N . VAL A 1 94 ? 22.695 -2.788 -15.242 1.00 97.81 94 VAL A N 1
ATOM 758 C CA . VAL A 1 94 ? 21.707 -1.716 -15.479 1.00 97.81 94 VAL A CA 1
ATOM 759 C C . VAL A 1 94 ? 20.295 -2.142 -15.051 1.00 97.81 94 VAL A C 1
ATOM 761 O O . VAL A 1 94 ? 19.444 -1.301 -14.768 1.00 97.81 94 VAL A O 1
ATOM 764 N N . ARG A 1 95 ? 20.037 -3.453 -14.973 1.00 97.81 95 ARG A N 1
ATOM 765 C CA . ARG A 1 95 ? 18.746 -4.047 -14.580 1.00 97.81 95 ARG A CA 1
ATOM 766 C C . ARG A 1 95 ? 18.667 -4.399 -13.092 1.00 97.81 95 ARG A C 1
ATOM 768 O O . ARG A 1 95 ? 17.700 -5.039 -12.672 1.00 97.81 95 ARG A O 1
ATOM 775 N N . GLN A 1 96 ? 19.657 -3.983 -12.306 1.00 98.31 96 GLN A N 1
ATOM 776 C CA . GLN A 1 96 ? 19.710 -4.162 -10.860 1.00 98.31 96 GLN A CA 1
ATOM 777 C C . GLN A 1 96 ? 19.842 -2.815 -10.149 1.00 98.31 96 GLN A C 1
ATOM 779 O O . GLN A 1 96 ? 20.554 -1.923 -10.601 1.00 98.31 96 GLN A O 1
ATOM 784 N N . TYR A 1 97 ? 19.169 -2.672 -9.013 1.00 98.44 97 TYR A N 1
ATOM 785 C CA . TYR A 1 97 ? 19.343 -1.529 -8.121 1.00 98.44 97 TYR A CA 1
ATOM 786 C C . TYR A 1 97 ? 19.484 -2.015 -6.683 1.00 98.44 97 TYR A C 1
ATOM 788 O O . TYR A 1 97 ? 18.843 -2.989 -6.279 1.00 98.44 97 TYR A O 1
ATOM 796 N N . ARG A 1 98 ? 20.320 -1.315 -5.909 1.00 98.44 98 ARG A N 1
ATOM 797 C CA . ARG A 1 98 ? 20.465 -1.507 -4.467 1.00 98.44 98 ARG A CA 1
ATOM 798 C C . ARG A 1 98 ? 20.462 -0.159 -3.754 1.00 98.44 98 ARG A C 1
ATOM 800 O O . ARG A 1 98 ? 21.221 0.729 -4.130 1.00 98.44 98 ARG A O 1
ATOM 807 N N . GLY A 1 99 ? 19.666 -0.022 -2.699 1.00 98.12 99 GLY A N 1
ATOM 808 C CA . GLY A 1 99 ? 19.600 1.215 -1.923 1.00 98.12 99 GLY A CA 1
ATOM 809 C C . GLY A 1 99 ? 18.749 1.108 -0.665 1.00 98.12 99 GLY A C 1
ATOM 810 O O . GLY A 1 99 ? 18.413 0.016 -0.215 1.00 98.12 99 GLY A O 1
ATOM 811 N N . THR A 1 100 ? 18.405 2.258 -0.094 1.00 98.50 100 THR A N 1
ATOM 812 C CA . THR A 1 100 ? 17.442 2.366 1.007 1.00 98.50 100 THR A CA 1
ATOM 813 C C . THR A 1 100 ? 16.326 3.298 0.577 1.00 98.50 100 THR A C 1
ATOM 815 O O . THR A 1 100 ? 16.595 4.341 -0.016 1.00 98.50 100 THR A O 1
ATOM 818 N N . ILE A 1 101 ? 15.083 2.930 0.884 1.00 98.38 101 ILE A N 1
ATOM 819 C CA . ILE A 1 101 ? 13.908 3.731 0.536 1.00 98.38 101 ILE A CA 1
ATOM 820 C C . ILE A 1 101 ? 13.091 3.968 1.798 1.00 98.38 101 ILE A C 1
ATOM 822 O O . ILE A 1 101 ? 12.461 3.056 2.349 1.00 98.38 101 ILE A O 1
ATOM 826 N N . ASP A 1 102 ? 13.135 5.208 2.276 1.00 98.38 102 ASP A N 1
ATOM 827 C CA . ASP A 1 102 ? 12.444 5.610 3.494 1.00 98.38 102 ASP A CA 1
ATOM 828 C C . ASP A 1 102 ? 10.926 5.462 3.367 1.00 98.38 102 ASP A C 1
ATOM 830 O O . ASP A 1 102 ? 10.345 5.473 2.281 1.00 98.38 102 ASP A O 1
ATOM 834 N N . SER A 1 103 ? 10.269 5.326 4.515 1.00 97.38 103 SER A N 1
ATOM 835 C CA . SER A 1 103 ? 8.817 5.201 4.601 1.00 97.38 103 SER A CA 1
ATOM 836 C C . SER A 1 103 ? 8.108 6.405 3.964 1.00 97.38 103 SER A C 1
ATOM 838 O O . SER A 1 103 ? 8.402 7.558 4.287 1.00 97.38 103 SER A O 1
ATOM 840 N N . GLY A 1 104 ? 7.164 6.142 3.058 1.00 95.75 104 GLY A N 1
ATOM 841 C CA . GLY A 1 104 ? 6.410 7.156 2.315 1.00 95.75 104 GLY A CA 1
ATOM 842 C C . GLY A 1 104 ? 7.169 7.831 1.177 1.00 95.75 104 GLY A C 1
ATOM 843 O O . GLY A 1 104 ? 6.595 8.692 0.514 1.00 95.75 104 GLY A O 1
ATOM 844 N N . LYS A 1 105 ? 8.442 7.490 0.947 1.00 98.19 105 LYS A N 1
ATOM 845 C CA . LYS A 1 105 ? 9.220 8.059 -0.154 1.00 98.19 105 LYS A CA 1
ATOM 846 C C . LYS A 1 105 ? 9.021 7.270 -1.433 1.00 98.19 105 LYS A C 1
ATOM 848 O O . LYS A 1 105 ? 8.788 6.062 -1.416 1.00 98.19 105 LYS A O 1
ATOM 853 N N . SER A 1 106 ? 9.153 8.005 -2.527 1.00 97.88 106 SER A N 1
ATOM 854 C CA . SER A 1 106 ? 9.186 7.475 -3.875 1.00 97.88 106 SER A CA 1
ATOM 855 C C . SER A 1 106 ? 10.562 7.719 -4.478 1.00 97.88 106 SER A C 1
ATOM 857 O O . SER A 1 106 ? 11.165 8.767 -4.230 1.00 97.88 106 SER A O 1
ATOM 859 N N . GLN A 1 107 ? 11.076 6.738 -5.210 1.00 98.50 107 GLN A N 1
ATOM 860 C CA . GLN A 1 107 ? 12.416 6.759 -5.778 1.00 98.50 107 GLN A CA 1
ATOM 861 C C . GLN A 1 107 ? 12.399 6.136 -7.172 1.00 98.50 107 GLN A C 1
ATOM 863 O O . GLN A 1 107 ? 11.977 4.993 -7.354 1.00 98.50 107 GLN A O 1
ATOM 868 N N . THR A 1 108 ? 12.938 6.855 -8.156 1.00 98.44 108 THR A N 1
ATOM 869 C CA . THR A 1 108 ? 13.265 6.270 -9.460 1.00 98.44 108 THR A CA 1
ATOM 870 C C . THR A 1 108 ? 14.449 5.324 -9.288 1.00 98.44 108 THR A C 1
ATOM 872 O O . THR A 1 108 ? 15.535 5.752 -8.889 1.00 98.44 108 THR A O 1
ATOM 875 N N . VAL A 1 109 ? 14.226 4.039 -9.561 1.00 98.19 109 VAL A N 1
ATOM 876 C CA . VAL A 1 109 ? 15.223 2.964 -9.406 1.00 98.19 109 VAL A CA 1
ATOM 877 C C . VAL A 1 109 ? 15.826 2.537 -10.735 1.00 98.19 109 VAL A C 1
ATOM 879 O O . VAL A 1 109 ? 16.966 2.085 -10.764 1.00 98.19 109 VAL A O 1
ATOM 882 N N . PHE A 1 110 ? 15.105 2.747 -11.838 1.00 98.31 110 PHE A N 1
ATOM 883 C CA . PHE A 1 110 ? 15.620 2.526 -13.183 1.00 98.31 110 PHE A CA 1
ATOM 884 C C . PHE A 1 110 ? 15.234 3.671 -14.104 1.00 98.31 110 PHE A C 1
ATOM 886 O O . PHE A 1 110 ? 14.098 4.143 -14.080 1.00 98.31 110 PHE A O 1
ATOM 893 N N . ARG A 1 111 ? 16.176 4.059 -14.962 1.00 98.25 111 ARG A N 1
ATOM 894 C CA . ARG A 1 111 ? 15.941 4.931 -16.109 1.00 98.25 111 ARG A CA 1
ATOM 895 C C . ARG A 1 111 ? 16.557 4.277 -17.339 1.00 98.25 111 ARG A C 1
ATOM 897 O O . ARG A 1 111 ? 17.764 4.354 -17.565 1.00 98.25 111 ARG A O 1
ATOM 904 N N . LEU A 1 112 ? 15.712 3.596 -18.100 1.00 98.44 112 LEU A N 1
ATOM 905 C CA . LEU A 1 112 ? 16.095 2.837 -19.282 1.00 98.44 112 LEU A CA 1
ATOM 906 C C . LEU A 1 112 ? 15.882 3.715 -20.509 1.00 98.44 112 LEU A C 1
ATOM 908 O O . LEU A 1 112 ? 14.749 4.050 -20.846 1.00 98.44 112 LEU A O 1
ATOM 912 N N . SER A 1 113 ? 16.960 4.099 -21.176 1.00 98.19 113 SER A N 1
ATOM 913 C CA . SER A 1 113 ? 16.906 4.923 -22.382 1.00 98.19 113 SER A CA 1
ATOM 914 C C . SER A 1 113 ? 17.726 4.290 -23.497 1.00 98.19 113 SER A C 1
ATOM 916 O O . SER A 1 113 ? 18.507 3.367 -23.259 1.00 98.19 113 SER A O 1
ATOM 918 N N . LYS A 1 114 ? 17.544 4.775 -24.725 1.00 97.69 114 LYS A N 1
ATOM 919 C CA . LYS A 1 114 ? 18.309 4.292 -25.878 1.00 97.69 114 LYS A CA 1
ATOM 920 C C . LYS A 1 114 ? 19.810 4.525 -25.693 1.00 97.69 114 LYS A C 1
ATOM 922 O O . LYS A 1 114 ? 20.604 3.677 -26.075 1.00 97.69 114 LYS A O 1
ATOM 927 N N . GLU A 1 115 ? 20.186 5.646 -25.087 1.00 97.06 115 GLU A N 1
ATOM 928 C CA . GLU A 1 115 ? 21.579 6.041 -24.852 1.00 97.06 115 GLU A CA 1
ATOM 929 C C . GLU A 1 115 ? 22.294 5.084 -23.891 1.00 97.06 115 GLU A C 1
ATOM 931 O O . GLU A 1 115 ? 23.499 4.885 -24.005 1.00 97.06 115 GLU A O 1
ATOM 936 N N . ASN A 1 116 ? 21.542 4.468 -22.976 1.00 96.06 116 ASN A N 1
ATOM 937 C CA . ASN A 1 116 ? 22.060 3.505 -22.007 1.00 96.06 116 ASN A CA 1
ATOM 938 C C . ASN A 1 116 ? 21.978 2.052 -22.511 1.00 96.06 116 ASN A C 1
ATOM 940 O O . ASN A 1 116 ? 22.408 1.141 -21.803 1.00 96.06 116 ASN A O 1
ATOM 944 N N . ALA A 1 117 ? 21.375 1.815 -23.680 1.00 97.50 117 ALA A N 1
ATOM 945 C CA . ALA A 1 117 ? 21.259 0.486 -24.265 1.00 97.50 117 ALA A CA 1
ATOM 946 C C . ALA A 1 117 ? 22.554 0.092 -24.985 1.00 97.50 117 ALA A C 1
ATOM 948 O O . ALA A 1 117 ? 23.279 0.930 -25.521 1.00 97.50 117 ALA A O 1
ATOM 949 N N . GLU A 1 118 ? 22.829 -1.206 -25.059 1.00 97.94 118 GLU A N 1
ATOM 950 C CA . GLU A 1 118 ? 23.949 -1.715 -25.844 1.00 97.94 118 GLU A CA 1
ATOM 951 C C . GLU A 1 118 ? 23.672 -1.500 -27.340 1.00 97.94 118 GLU A C 1
ATOM 953 O O . GLU A 1 118 ? 22.780 -2.132 -27.911 1.00 97.94 118 GLU A O 1
ATOM 958 N N . THR A 1 119 ? 24.444 -0.621 -27.994 1.00 97.81 119 THR A N 1
ATOM 959 C CA . THR A 1 119 ? 24.202 -0.171 -29.380 1.00 97.81 119 THR A CA 1
ATOM 960 C C . THR A 1 119 ? 23.978 -1.326 -30.355 1.00 97.81 119 THR A C 1
ATOM 962 O O . THR A 1 119 ? 22.998 -1.326 -31.096 1.00 97.81 119 THR A O 1
ATOM 965 N N . LYS A 1 120 ? 24.835 -2.356 -30.306 1.00 97.88 120 LYS A N 1
ATOM 966 C CA . LYS A 1 120 ? 24.731 -3.538 -31.179 1.00 97.88 120 LYS A CA 1
ATOM 967 C C . LYS A 1 120 ? 23.420 -4.299 -30.972 1.00 97.88 120 LYS A C 1
ATOM 969 O O . LYS A 1 120 ? 22.823 -4.776 -31.935 1.00 97.88 120 LYS A O 1
ATOM 974 N N . ASN A 1 121 ? 22.957 -4.398 -29.727 1.00 97.88 121 ASN A N 1
ATOM 975 C CA . ASN A 1 121 ? 21.728 -5.115 -29.405 1.00 97.88 121 ASN A CA 1
ATOM 976 C C . ASN A 1 121 ? 20.504 -4.296 -29.815 1.00 97.88 121 ASN A C 1
ATOM 978 O O . ASN A 1 121 ? 19.541 -4.864 -30.326 1.00 97.88 121 ASN A O 1
ATOM 982 N N . PHE A 1 122 ? 20.552 -2.969 -29.655 1.00 97.56 122 PHE A N 1
ATOM 983 C CA . PHE A 1 122 ? 19.501 -2.081 -30.148 1.00 97.56 122 PHE A CA 1
ATOM 984 C C . PHE A 1 122 ? 19.372 -2.164 -31.674 1.00 97.56 122 PHE A C 1
ATOM 986 O O . PHE A 1 122 ? 18.269 -2.337 -32.184 1.00 97.56 122 PHE A O 1
ATOM 993 N N . GLU A 1 123 ? 20.487 -2.109 -32.408 1.00 97.38 123 GLU A N 1
ATOM 994 C CA . GLU A 1 123 ? 20.499 -2.266 -33.868 1.00 97.38 123 GLU A CA 1
ATOM 995 C C . GLU A 1 123 ? 19.933 -3.622 -34.304 1.00 97.38 123 GLU A C 1
ATOM 997 O O . GLU A 1 123 ? 19.144 -3.683 -35.246 1.00 97.38 123 GLU A O 1
ATOM 1002 N N . ALA A 1 124 ? 20.280 -4.708 -33.608 1.00 97.75 124 ALA A N 1
ATOM 1003 C CA . ALA A 1 124 ? 19.723 -6.028 -33.888 1.00 97.75 124 ALA A CA 1
ATOM 1004 C C . ALA A 1 124 ? 18.202 -6.064 -33.669 1.00 97.75 124 ALA A C 1
ATOM 1006 O O . ALA A 1 124 ? 17.471 -6.515 -34.546 1.00 97.75 124 ALA A O 1
ATOM 1007 N N . ILE A 1 125 ? 17.725 -5.530 -32.541 1.00 97.31 125 ILE A N 1
ATOM 1008 C CA . ILE A 1 125 ? 16.297 -5.492 -32.191 1.00 97.31 125 ILE A CA 1
ATOM 1009 C C . ILE A 1 125 ? 15.503 -4.573 -33.123 1.00 97.31 125 ILE A C 1
ATOM 1011 O O . ILE A 1 125 ? 14.364 -4.887 -33.446 1.00 97.31 125 ILE A O 1
ATOM 1015 N N . SER A 1 126 ? 16.084 -3.473 -33.609 1.00 96.88 126 SER A N 1
ATOM 1016 C CA . SER A 1 126 ? 15.392 -2.565 -34.537 1.00 96.88 126 SER A CA 1
ATOM 1017 C C . SER A 1 126 ? 14.997 -3.218 -35.865 1.00 96.88 126 SER A C 1
ATOM 1019 O O . SER A 1 126 ? 14.081 -2.749 -36.533 1.00 96.88 126 SER A O 1
ATOM 1021 N N . LYS A 1 127 ? 15.644 -4.331 -36.234 1.00 97.50 127 LYS A N 1
ATOM 1022 C CA . LYS A 1 127 ? 15.286 -5.128 -37.417 1.00 97.50 127 LYS A CA 1
ATOM 1023 C C . LYS A 1 127 ? 14.052 -6.006 -37.194 1.00 97.50 127 LYS A C 1
ATOM 1025 O O . LYS A 1 127 ? 13.505 -6.518 -38.161 1.00 97.50 127 LYS A O 1
ATOM 1030 N N . GLU A 1 128 ? 13.637 -6.183 -35.941 1.00 97.38 128 GLU A N 1
ATOM 1031 C CA . GLU A 1 128 ? 12.436 -6.920 -35.526 1.00 97.38 128 GLU A CA 1
ATOM 1032 C C . GLU A 1 128 ? 11.240 -5.979 -35.297 1.00 97.38 128 GLU A C 1
ATOM 1034 O O . GLU A 1 128 ? 10.236 -6.388 -34.722 1.00 97.38 128 GLU A O 1
ATOM 1039 N N . PHE A 1 129 ? 11.350 -4.696 -35.663 1.00 96.81 129 PHE A N 1
ATOM 1040 C CA . PHE A 1 129 ? 10.246 -3.753 -35.515 1.00 96.81 129 PHE A CA 1
ATOM 1041 C C . PHE A 1 129 ? 9.125 -4.083 -36.496 1.00 96.81 129 PHE A C 1
ATOM 1043 O O . PHE A 1 129 ? 9.342 -4.153 -37.705 1.00 96.81 129 PHE A O 1
ATOM 1050 N N . ASP A 1 130 ? 7.918 -4.213 -35.954 1.00 93.56 130 ASP A N 1
ATOM 1051 C CA . ASP A 1 130 ? 6.708 -4.456 -36.724 1.00 93.56 130 ASP A CA 1
ATOM 1052 C C . ASP A 1 130 ? 5.915 -3.158 -36.878 1.00 93.56 130 ASP A C 1
ATOM 1054 O O . ASP A 1 130 ? 5.936 -2.278 -36.010 1.00 93.56 130 ASP A O 1
ATOM 1058 N N . ARG A 1 131 ? 5.164 -3.058 -37.978 1.00 92.00 131 ARG A N 1
ATOM 1059 C CA . ARG A 1 131 ? 4.175 -1.993 -38.164 1.00 92.00 131 ARG A CA 1
ATOM 1060 C C . ARG A 1 131 ? 3.016 -2.217 -37.207 1.00 92.00 131 ARG A C 1
ATOM 1062 O O . ARG A 1 131 ? 2.202 -3.114 -37.415 1.00 92.00 131 ARG A O 1
ATOM 1069 N N . LEU A 1 132 ? 2.928 -1.384 -36.177 1.00 88.12 132 LEU A N 1
ATOM 1070 C CA . LEU A 1 132 ? 1.832 -1.416 -35.221 1.00 88.12 132 LEU A CA 1
ATOM 1071 C C . LEU A 1 132 ? 0.745 -0.434 -35.659 1.00 88.12 132 LEU A C 1
ATOM 1073 O O . LEU A 1 132 ? 0.978 0.774 -35.774 1.00 88.12 132 LEU A O 1
ATOM 1077 N N . ASP A 1 133 ? -0.458 -0.964 -35.876 1.00 81.06 133 ASP A N 1
ATOM 1078 C CA . ASP A 1 133 ? -1.659 -0.162 -36.070 1.00 81.06 133 ASP A CA 1
ATOM 1079 C C . ASP A 1 133 ? -2.031 0.511 -34.748 1.00 81.06 133 ASP A C 1
ATOM 1081 O O . ASP A 1 133 ? -2.547 -0.118 -33.820 1.00 81.06 133 ASP A O 1
ATOM 1085 N N . ILE A 1 134 ? -1.774 1.816 -34.658 1.00 71.19 134 ILE A N 1
ATOM 1086 C CA . ILE A 1 134 ? -2.309 2.622 -33.567 1.00 71.19 134 ILE A CA 1
ATOM 1087 C C . ILE A 1 134 ? -3.731 2.983 -33.950 1.00 71.19 134 ILE A C 1
ATOM 1089 O O . ILE A 1 134 ? -3.968 3.889 -34.755 1.00 71.19 134 ILE A O 1
ATOM 1093 N N . LEU A 1 135 ? -4.685 2.246 -33.383 1.00 64.62 135 LEU A N 1
ATOM 1094 C CA . LEU A 1 135 ? -6.056 2.717 -33.377 1.00 64.62 135 LEU A CA 1
ATOM 1095 C C . LEU A 1 135 ? -6.050 4.058 -32.635 1.00 64.62 135 LEU A C 1
ATOM 1097 O O . LEU A 1 135 ? -5.526 4.122 -31.518 1.00 64.62 135 LEU A O 1
ATOM 1101 N N . PRO A 1 136 ? -6.559 5.142 -33.250 1.00 62.00 136 PRO A N 1
ATOM 1102 C CA . PRO A 1 136 ? -6.759 6.371 -32.506 1.00 62.00 136 PRO A CA 1
ATOM 1103 C C . PRO A 1 136 ? -7.602 6.039 -31.275 1.00 62.00 136 PRO A C 1
ATOM 1105 O O . PRO A 1 136 ? -8.390 5.089 -31.336 1.00 62.00 136 PRO A O 1
ATOM 1108 N N . PRO A 1 137 ? -7.437 6.773 -30.164 1.00 62.47 137 PRO A N 1
ATOM 1109 C CA . PRO A 1 137 ? -8.300 6.578 -29.024 1.00 62.47 137 PRO A CA 1
ATOM 1110 C C . PRO A 1 137 ? -9.758 6.594 -29.509 1.00 62.47 137 PRO A C 1
ATOM 1112 O O . PRO A 1 137 ? -10.198 7.603 -30.062 1.00 62.47 137 PRO A O 1
ATOM 1115 N N . GLU A 1 138 ? -10.463 5.458 -29.396 1.00 58.78 138 GLU A N 1
ATOM 1116 C CA . GLU A 1 138 ? -11.912 5.409 -29.567 1.00 58.78 138 GLU A CA 1
ATOM 1117 C C . GLU A 1 138 ? -12.489 6.582 -28.772 1.00 58.78 138 GLU A C 1
ATOM 1119 O O . GLU A 1 138 ? -12.080 6.815 -27.632 1.00 58.78 138 G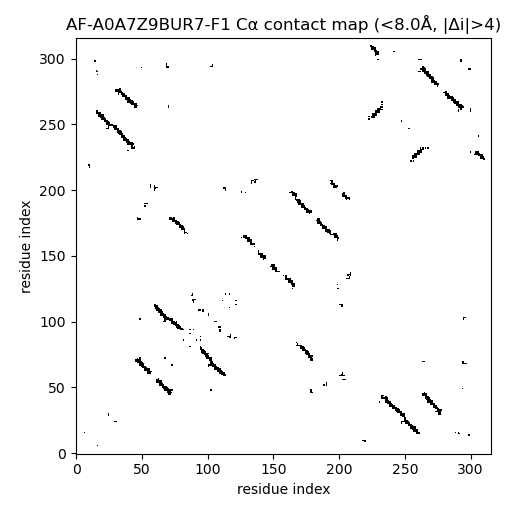LU A O 1
ATOM 1124 N N . GLY A 1 139 ? -13.286 7.418 -29.445 1.00 58.38 139 GLY A N 1
ATOM 1125 C CA . GLY A 1 139 ? -13.570 8.776 -28.988 1.00 58.38 139 GLY A CA 1
ATOM 1126 C C . GLY A 1 139 ? -13.961 8.824 -27.513 1.00 58.38 139 GLY A C 1
ATOM 1127 O O . GLY A 1 139 ? -14.658 7.942 -27.019 1.00 58.38 139 GLY A O 1
ATOM 1128 N N . THR A 1 140 ? -13.510 9.858 -26.803 1.00 58.75 140 THR A N 1
ATOM 1129 C CA . THR A 1 140 ? -13.871 10.044 -25.397 1.00 58.75 140 THR A CA 1
ATOM 1130 C C . THR A 1 140 ? -15.392 10.064 -25.280 1.00 58.75 140 THR A C 1
ATOM 1132 O O . THR A 1 140 ? -16.057 10.894 -25.909 1.00 58.75 140 THR A O 1
ATOM 1135 N N . LEU A 1 141 ? -15.937 9.132 -24.498 1.00 61.41 141 LEU A N 1
ATOM 1136 C CA . LEU A 1 141 ? -17.344 9.150 -24.132 1.00 61.41 141 LEU A CA 1
ATOM 1137 C C . LEU A 1 141 ? -17.564 10.373 -23.240 1.00 61.41 141 LEU A C 1
ATOM 1139 O O . LEU A 1 141 ? -17.019 10.455 -22.140 1.00 61.41 141 LEU A O 1
ATOM 1143 N N . ILE A 1 142 ? -18.333 11.342 -23.724 1.00 65.88 142 ILE A N 1
ATOM 1144 C CA . ILE A 1 142 ? -18.743 12.498 -22.935 1.00 65.88 142 ILE A CA 1
ATOM 1145 C C . ILE A 1 142 ? -20.110 12.173 -22.351 1.00 65.88 142 ILE A C 1
ATOM 1147 O O . ILE A 1 142 ? -21.084 11.984 -23.079 1.00 65.88 142 ILE A O 1
ATOM 1151 N N . PHE A 1 143 ? -20.176 12.094 -21.025 1.00 68.12 143 PHE A N 1
ATOM 1152 C CA . PHE A 1 143 ? -21.449 12.018 -20.324 1.00 68.12 143 PHE A CA 1
ATOM 1153 C C . PHE A 1 143 ? -22.147 13.374 -20.416 1.00 68.12 143 PHE A C 1
ATOM 1155 O O . PHE A 1 143 ? -21.596 14.380 -19.963 1.00 68.12 143 PHE A O 1
ATOM 1162 N N . ASP A 1 144 ? -23.343 13.405 -20.996 1.00 71.44 144 ASP A N 1
ATOM 1163 C CA . ASP A 1 144 ? -24.192 14.587 -20.975 1.00 71.44 144 ASP A CA 1
ATOM 1164 C C . ASP A 1 144 ? -25.046 14.574 -19.694 1.00 71.44 144 ASP A C 1
ATOM 1166 O O . ASP A 1 144 ? -25.984 13.781 -19.575 1.00 71.44 144 ASP A O 1
ATOM 1170 N N . PRO A 1 145 ? -24.771 15.463 -18.720 1.00 61.25 145 PRO A N 1
ATOM 1171 C CA . PRO A 1 145 ? -25.496 15.485 -17.456 1.00 61.25 145 PRO A CA 1
ATOM 1172 C C . PRO A 1 145 ? -26.963 15.912 -17.596 1.00 61.25 145 PRO A C 1
ATOM 1174 O O . PRO A 1 145 ? -27.717 15.762 -16.637 1.00 61.25 145 PRO A O 1
ATOM 1177 N N . LYS A 1 146 ? -27.385 16.464 -18.744 1.00 76.12 146 LYS A N 1
ATOM 1178 C CA . LYS A 1 146 ? -28.783 16.855 -18.978 1.00 76.12 146 LYS A CA 1
ATOM 1179 C C . LYS A 1 146 ? -29.641 15.693 -19.459 1.00 76.12 146 LYS A C 1
ATOM 1181 O O . LYS A 1 146 ? -30.819 15.643 -19.121 1.00 76.12 146 LYS A O 1
ATOM 1186 N N . THR A 1 147 ? -29.069 14.802 -20.261 1.00 81.56 147 THR A N 1
ATOM 1187 C CA . THR A 1 147 ? -29.785 13.671 -20.873 1.00 81.56 147 THR A CA 1
ATOM 1188 C C . THR A 1 147 ? -29.508 12.352 -20.157 1.00 81.56 147 THR A C 1
ATOM 1190 O O . THR A 1 147 ? -30.315 11.433 -20.247 1.00 81.56 147 THR A O 1
ATOM 1193 N N . GLY A 1 148 ? -28.398 12.257 -19.418 1.00 78.25 148 GLY A N 1
ATOM 1194 C CA . GLY A 1 148 ? -27.927 11.003 -18.835 1.00 78.25 148 GLY A CA 1
ATOM 1195 C C . GLY A 1 148 ? -27.304 10.054 -19.864 1.00 78.25 148 GLY A C 1
ATOM 1196 O O . GLY A 1 148 ? -27.000 8.912 -19.524 1.00 78.25 148 GLY A O 1
ATOM 1197 N N . GLU A 1 149 ? -27.106 10.500 -21.108 1.00 75.81 149 GLU A N 1
ATOM 1198 C CA . GLU A 1 149 ? -26.550 9.688 -22.188 1.00 75.81 149 GLU A CA 1
ATOM 1199 C C . GLU A 1 149 ? -25.038 9.913 -22.350 1.00 75.81 149 GLU A C 1
ATOM 1201 O O . GLU A 1 149 ? -24.511 11.012 -22.161 1.00 75.81 149 GLU A O 1
ATOM 1206 N N . LEU A 1 150 ? -24.320 8.854 -22.730 1.00 62.03 150 LEU A N 1
ATOM 1207 C CA . LEU A 1 150 ? -22.926 8.941 -23.164 1.00 62.03 150 LEU A CA 1
ATOM 1208 C C . LEU A 1 150 ? -22.908 9.230 -24.668 1.00 62.03 150 LEU A C 1
ATOM 1210 O O . LEU A 1 150 ? -23.300 8.383 -25.469 1.00 62.03 150 LEU A O 1
ATOM 1214 N N . THR A 1 151 ? -22.429 10.410 -25.058 1.00 69.38 151 THR A N 1
ATOM 1215 C CA . THR A 1 151 ? -22.233 10.773 -26.467 1.00 69.38 151 THR A CA 1
ATOM 1216 C C . THR A 1 151 ? -20.753 10.715 -26.826 1.00 69.38 151 THR A C 1
ATOM 1218 O O . THR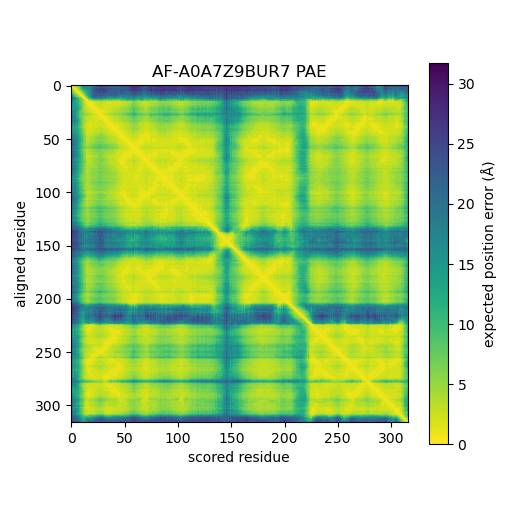 A 1 151 ? -19.887 11.202 -26.100 1.00 69.38 151 THR A O 1
ATOM 1221 N N . ILE A 1 152 ? -20.433 10.097 -27.963 1.00 69.38 152 ILE A N 1
ATOM 1222 C CA . ILE A 1 152 ? -19.072 10.105 -28.508 1.00 69.38 152 ILE A CA 1
ATOM 1223 C C . ILE A 1 152 ? -18.871 11.472 -29.166 1.00 69.38 152 ILE A C 1
ATOM 1225 O O . ILE A 1 152 ? -19.528 11.779 -30.164 1.00 69.38 152 ILE A O 1
ATOM 1229 N N . SER A 1 153 ? -17.998 12.316 -28.607 1.00 62.00 153 SER A N 1
ATOM 1230 C CA . SER A 1 153 ? -17.710 13.619 -29.221 1.00 62.00 153 SER A CA 1
ATOM 1231 C C . SER A 1 153 ? -17.145 13.441 -30.632 1.00 62.00 153 SER A C 1
ATOM 1233 O O . SER A 1 153 ? -16.378 12.514 -30.893 1.00 62.00 153 SER A O 1
ATOM 1235 N N . GLN A 1 154 ? -17.589 14.298 -31.555 1.00 55.91 154 GLN A N 1
ATOM 1236 C CA . GLN A 1 154 ? -17.372 14.155 -32.994 1.00 55.91 154 GLN A CA 1
ATOM 1237 C C . GLN A 1 154 ? -15.911 13.847 -33.342 1.00 55.91 154 GLN A C 1
ATOM 1239 O O . GLN A 1 154 ? -15.004 14.641 -33.083 1.00 55.91 154 GLN A O 1
ATOM 1244 N N . PHE A 1 155 ? -15.725 12.694 -33.986 1.00 55.34 155 PHE A N 1
ATOM 1245 C CA . PHE A 1 155 ? -14.471 12.209 -34.543 1.00 55.34 155 PHE A CA 1
ATOM 1246 C C . PHE A 1 155 ? -13.778 13.306 -35.354 1.00 55.34 155 PHE A C 1
ATOM 1248 O O . PHE A 1 155 ? -14.126 13.565 -36.507 1.00 55.34 155 PHE A O 1
ATOM 1255 N N . HIS A 1 156 ? -12.737 13.918 -34.793 1.00 55.38 156 HIS A N 1
ATOM 1256 C CA . HIS A 1 156 ? -11.699 14.445 -35.664 1.00 55.38 156 HIS A CA 1
ATOM 1257 C C . HIS A 1 156 ? -11.130 13.238 -36.404 1.00 55.38 156 HIS A C 1
ATOM 1259 O O . HIS A 1 156 ? -10.840 12.207 -35.799 1.00 55.38 156 HIS A O 1
ATOM 1265 N N . LYS A 1 157 ? -11.082 13.324 -37.732 1.00 59.03 157 LYS A N 1
ATOM 1266 C CA . LYS A 1 157 ? -10.597 12.269 -38.621 1.00 59.03 157 LYS A CA 1
ATOM 1267 C C . LYS A 1 157 ? -9.108 12.051 -38.334 1.00 59.03 157 LYS A C 1
ATOM 1269 O O . LYS A 1 157 ? -8.259 12.640 -38.990 1.00 59.03 157 LYS A O 1
ATOM 1274 N N . PHE A 1 158 ? -8.790 11.280 -37.298 1.00 60.31 158 PHE A N 1
ATOM 1275 C CA . PHE A 1 158 ? -7.416 10.962 -36.946 1.00 60.31 158 PHE A CA 1
ATOM 1276 C C . PHE A 1 158 ? -6.857 10.062 -38.044 1.00 60.31 158 PHE A C 1
ATOM 1278 O O . PHE A 1 158 ? -7.335 8.946 -38.255 1.00 60.31 158 PHE A O 1
ATOM 1285 N N . GLU A 1 159 ? -5.869 10.566 -38.780 1.00 65.38 159 GLU A N 1
ATOM 1286 C CA . GLU A 1 159 ? -5.104 9.736 -39.700 1.00 65.38 159 GLU A CA 1
ATOM 1287 C C . GLU A 1 159 ? -4.435 8.619 -38.897 1.00 65.38 159 GLU A C 1
ATOM 1289 O O . GLU A 1 159 ? -3.774 8.874 -37.887 1.00 65.38 159 GLU A O 1
ATOM 1294 N N . LYS A 1 160 ? -4.636 7.368 -39.329 1.00 69.75 160 LYS A N 1
ATOM 1295 C CA . LYS A 1 160 ? -3.962 6.210 -38.738 1.00 69.75 160 LYS A CA 1
ATOM 1296 C C . LYS A 1 160 ? -2.457 6.438 -38.827 1.00 69.75 160 LYS A C 1
ATOM 1298 O O . LYS A 1 160 ? -1.878 6.369 -39.910 1.00 69.75 160 LYS A O 1
ATOM 1303 N N . LYS A 1 161 ? -1.819 6.704 -37.690 1.00 77.56 161 LYS A N 1
ATOM 1304 C CA . LYS A 1 161 ? -0.367 6.809 -37.618 1.00 77.56 161 LYS A CA 1
ATOM 1305 C C . LYS A 1 161 ? 0.193 5.418 -37.359 1.00 77.56 161 LYS A C 1
ATOM 1307 O O . LYS A 1 161 ? 0.097 4.910 -36.247 1.00 77.56 161 LYS A O 1
ATOM 1312 N N . LEU A 1 162 ? 0.762 4.810 -38.394 1.00 84.31 162 LEU A N 1
ATOM 1313 C CA . LEU A 1 162 ? 1.556 3.594 -38.245 1.00 84.31 162 LEU A CA 1
ATOM 1314 C C . LEU A 1 162 ? 2.838 3.943 -37.484 1.00 84.31 162 LEU A C 1
ATOM 1316 O O . LEU A 1 162 ? 3.518 4.913 -37.831 1.00 84.31 162 LEU A O 1
ATOM 1320 N N . ILE A 1 163 ? 3.153 3.173 -36.443 1.00 89.56 163 ILE A N 1
ATOM 1321 C CA . ILE A 1 163 ? 4.436 3.273 -35.744 1.00 89.56 163 ILE A CA 1
ATOM 1322 C C . ILE A 1 163 ? 5.154 1.936 -35.866 1.00 89.56 163 ILE A C 1
ATOM 1324 O O . ILE A 1 163 ? 4.605 0.901 -35.499 1.00 89.56 163 ILE A O 1
ATOM 1328 N N . ASP A 1 164 ? 6.392 1.980 -36.351 1.00 94.69 164 ASP A N 1
ATOM 1329 C CA . ASP A 1 164 ? 7.287 0.828 -36.358 1.00 94.69 164 ASP A CA 1
ATOM 1330 C C . ASP A 1 164 ? 7.886 0.647 -34.956 1.00 94.69 164 ASP A C 1
ATOM 1332 O O . ASP A 1 164 ? 8.536 1.554 -34.416 1.00 94.69 164 ASP A O 1
ATOM 1336 N N . GLY A 1 165 ? 7.654 -0.512 -34.342 1.00 95.81 165 GLY A N 1
ATOM 1337 C CA . GLY A 1 165 ? 8.175 -0.795 -33.011 1.00 95.81 165 GLY A CA 1
ATOM 1338 C C . GLY A 1 165 ? 7.847 -2.186 -32.483 1.00 95.81 165 GLY A C 1
ATOM 1339 O O . GLY A 1 165 ? 7.277 -3.024 -33.172 1.00 95.81 165 GLY A O 1
ATOM 1340 N N . ILE A 1 166 ? 8.214 -2.428 -31.225 1.00 96.25 166 ILE A N 1
ATOM 1341 C CA . ILE A 1 166 ? 7.929 -3.678 -30.508 1.00 96.25 166 ILE A CA 1
ATOM 1342 C C . ILE A 1 166 ? 7.143 -3.363 -29.243 1.00 96.25 166 ILE A C 1
ATOM 1344 O O . ILE A 1 166 ? 7.597 -2.595 -28.391 1.00 96.25 166 ILE A O 1
ATOM 1348 N N . LYS A 1 167 ? 5.983 -4.002 -29.086 1.00 95.00 167 LYS A N 1
ATOM 1349 C CA . LYS A 1 167 ? 5.198 -3.927 -27.853 1.00 95.00 167 LYS A CA 1
ATOM 1350 C C . LYS A 1 167 ? 5.890 -4.685 -26.726 1.00 95.00 167 LYS A C 1
ATOM 1352 O O . LYS A 1 167 ? 6.315 -5.831 -26.886 1.00 95.00 167 LYS A O 1
ATOM 1357 N N . LEU A 1 168 ? 5.981 -4.054 -25.560 1.00 95.75 168 LEU A N 1
ATOM 1358 C CA . LEU A 1 168 ? 6.578 -4.694 -24.399 1.00 95.75 168 LEU A CA 1
ATOM 1359 C C . LEU A 1 168 ? 5.586 -5.656 -23.736 1.00 95.75 168 LEU A C 1
ATOM 1361 O O . LEU A 1 168 ? 4.424 -5.338 -23.508 1.00 95.75 168 LEU A O 1
ATOM 1365 N N . LYS A 1 169 ? 6.075 -6.849 -23.383 1.00 95.62 169 LYS A N 1
ATOM 1366 C CA . LYS A 1 169 ? 5.398 -7.739 -22.429 1.00 95.62 169 LYS A CA 1
ATOM 1367 C C . LYS A 1 169 ? 5.432 -7.136 -21.015 1.00 95.62 169 LYS A C 1
ATOM 1369 O O . LYS A 1 169 ? 6.319 -6.315 -20.758 1.00 95.62 169 LYS A O 1
ATOM 1374 N N . PRO A 1 170 ? 4.545 -7.579 -20.100 1.00 97.06 170 PRO A N 1
ATOM 1375 C CA . PRO A 1 170 ? 4.595 -7.171 -18.701 1.00 97.06 170 PRO A CA 1
ATOM 1376 C C . PRO A 1 170 ? 5.992 -7.346 -18.096 1.00 97.06 170 PRO A C 1
ATOM 1378 O O . PRO A 1 170 ? 6.677 -8.340 -18.351 1.00 97.06 170 PRO A O 1
ATOM 1381 N N . LEU A 1 171 ? 6.403 -6.361 -17.306 1.00 97.81 171 LEU A N 1
ATOM 1382 C CA . LEU A 1 171 ? 7.695 -6.308 -16.639 1.00 97.81 171 LEU A CA 1
ATOM 1383 C C . LEU A 1 171 ? 7.611 -7.041 -15.307 1.00 97.81 171 LEU A C 1
ATOM 1385 O O . LEU A 1 171 ? 6.858 -6.623 -14.427 1.00 97.81 171 LEU A O 1
ATOM 1389 N N . ARG A 1 172 ? 8.400 -8.104 -15.143 1.00 98.44 172 ARG A N 1
ATOM 1390 C CA . ARG A 1 172 ? 8.520 -8.803 -13.862 1.00 98.44 172 ARG A CA 1
ATOM 1391 C C . ARG A 1 172 ? 9.579 -8.136 -13.001 1.00 98.44 172 ARG A C 1
ATOM 1393 O O . ARG A 1 172 ? 10.649 -7.780 -13.496 1.00 98.44 172 ARG A O 1
ATOM 1400 N N . ILE A 1 173 ? 9.276 -7.988 -11.723 1.00 98.50 173 ILE A N 1
ATOM 1401 C CA . ILE A 1 173 ? 10.112 -7.326 -10.731 1.00 98.50 173 ILE A CA 1
ATOM 1402 C C . ILE A 1 173 ? 10.300 -8.289 -9.574 1.00 98.50 173 ILE A C 1
ATOM 1404 O O . ILE A 1 173 ? 9.334 -8.627 -8.902 1.00 98.50 173 ILE A O 1
ATOM 1408 N N . ASN A 1 174 ? 11.542 -8.678 -9.317 1.00 98.56 174 ASN A N 1
ATOM 1409 C CA . ASN A 1 174 ? 11.911 -9.388 -8.101 1.00 98.56 174 ASN A CA 1
ATOM 1410 C C . ASN A 1 174 ? 12.557 -8.395 -7.149 1.00 98.56 174 ASN A C 1
ATOM 1412 O O . ASN A 1 174 ? 13.438 -7.636 -7.561 1.00 98.56 174 ASN A O 1
ATOM 1416 N N . TRP A 1 175 ? 12.146 -8.403 -5.887 1.00 98.56 175 TRP A N 1
ATOM 1417 C CA . TRP A 1 175 ? 12.713 -7.510 -4.888 1.00 98.56 175 TRP A CA 1
ATOM 1418 C C . TRP A 1 175 ? 12.929 -8.213 -3.554 1.00 98.56 175 TRP A C 1
ATOM 1420 O O . TRP A 1 175 ? 12.269 -9.199 -3.223 1.00 98.56 175 TRP A O 1
ATOM 1430 N N . ASN A 1 176 ? 13.874 -7.689 -2.782 1.00 98.69 176 ASN A N 1
ATOM 1431 C CA . ASN A 1 176 ? 14.058 -8.037 -1.383 1.00 98.69 176 ASN A CA 1
ATOM 1432 C C . ASN A 1 176 ? 14.544 -6.823 -0.585 1.00 98.69 176 ASN A C 1
ATOM 1434 O O . ASN A 1 176 ? 15.152 -5.911 -1.137 1.00 98.69 176 ASN A O 1
ATOM 1438 N N . CYS A 1 177 ? 14.269 -6.797 0.714 1.00 98.56 177 CYS A N 1
ATOM 1439 C CA . CYS A 1 177 ? 14.797 -5.798 1.635 1.00 98.56 177 CYS A CA 1
ATOM 1440 C C . CYS A 1 177 ? 14.822 -6.316 3.068 1.00 98.56 177 CYS A C 1
ATOM 1442 O O . CYS A 1 177 ? 14.385 -7.427 3.366 1.00 98.56 177 CYS A O 1
ATOM 1444 N N . LYS A 1 178 ? 15.314 -5.477 3.973 1.00 98.44 178 LYS A N 1
ATOM 1445 C CA . LYS A 1 178 ? 15.245 -5.663 5.416 1.00 98.44 178 LYS A CA 1
ATOM 1446 C C . LYS A 1 178 ? 14.466 -4.526 6.052 1.00 98.44 178 LYS A C 1
ATOM 1448 O O . LYS A 1 178 ? 14.564 -3.379 5.616 1.00 98.44 178 LYS A O 1
ATOM 1453 N N . ASP A 1 179 ? 13.733 -4.833 7.109 1.00 97.31 179 ASP A N 1
ATOM 1454 C CA . ASP A 1 179 ? 13.128 -3.809 7.953 1.00 97.31 179 ASP A CA 1
ATOM 1455 C C . ASP A 1 179 ? 14.083 -3.331 9.065 1.00 97.31 179 ASP A C 1
ATOM 1457 O O . ASP A 1 179 ? 15.285 -3.624 9.083 1.00 97.31 179 ASP A O 1
ATOM 1461 N N . LYS A 1 180 ? 13.547 -2.562 10.021 1.00 96.38 180 LYS A N 1
ATOM 1462 C CA . LYS A 1 180 ? 14.323 -2.028 11.147 1.00 96.38 180 LYS A CA 1
ATOM 1463 C C . LYS A 1 180 ? 14.876 -3.103 12.092 1.00 96.38 180 LYS A C 1
ATOM 1465 O O . LYS A 1 180 ? 15.882 -2.840 12.747 1.00 96.38 180 LYS A O 1
ATOM 1470 N N . ASN A 1 181 ? 14.241 -4.273 12.133 1.00 96.62 181 ASN A N 1
ATOM 1471 C CA . ASN A 1 181 ? 14.587 -5.414 12.975 1.00 96.62 181 ASN A CA 1
ATOM 1472 C C . ASN A 1 181 ? 15.450 -6.442 12.218 1.00 96.62 181 ASN A C 1
ATOM 1474 O O . ASN A 1 181 ? 15.678 -7.539 12.720 1.00 96.62 181 ASN A O 1
ATOM 1478 N N . ASN A 1 182 ? 15.939 -6.099 11.018 1.00 97.19 182 ASN A N 1
ATOM 1479 C CA . ASN A 1 182 ? 16.661 -6.991 10.107 1.00 97.19 182 ASN A CA 1
ATOM 1480 C C . ASN A 1 182 ? 15.847 -8.204 9.621 1.00 97.19 182 ASN A C 1
ATOM 1482 O O . ASN A 1 182 ? 16.434 -9.155 9.096 1.00 97.19 182 ASN A O 1
ATOM 1486 N N . ILE A 1 183 ? 14.515 -8.172 9.739 1.00 97.75 183 ILE A N 1
ATOM 1487 C CA . ILE A 1 183 ? 13.659 -9.199 9.143 1.00 97.75 183 ILE A CA 1
ATOM 1488 C C . ILE A 1 183 ? 13.682 -8.988 7.633 1.00 97.75 183 ILE A C 1
ATOM 1490 O O . ILE A 1 183 ? 13.542 -7.862 7.147 1.00 97.75 183 ILE A O 1
ATOM 1494 N N . LYS A 1 184 ? 13.920 -10.073 6.893 1.00 98.19 184 LYS A N 1
ATOM 1495 C CA . LYS A 1 184 ? 13.972 -10.054 5.433 1.00 98.19 184 LYS A CA 1
ATOM 1496 C C . LYS A 1 184 ? 12.564 -10.139 4.861 1.00 98.19 184 LYS A C 1
ATOM 1498 O O . LYS A 1 184 ? 11.803 -11.027 5.228 1.00 98.19 184 LYS A O 1
ATOM 1503 N N . HIS A 1 185 ? 12.286 -9.268 3.904 1.00 97.69 185 HIS A N 1
ATOM 1504 C CA . HIS A 1 185 ? 11.068 -9.242 3.105 1.00 97.69 185 HIS A CA 1
ATOM 1505 C C . HIS A 1 185 ? 11.461 -9.454 1.646 1.00 97.69 185 HIS A C 1
ATOM 1507 O O . HIS A 1 185 ? 12.493 -8.940 1.213 1.00 97.69 185 HIS A O 1
ATOM 1513 N N . ALA A 1 186 ? 10.682 -10.222 0.896 1.00 98.25 186 ALA A N 1
ATOM 1514 C CA . ALA A 1 186 ? 10.916 -10.448 -0.524 1.00 98.25 186 ALA A CA 1
ATOM 1515 C C . ALA A 1 186 ? 9.594 -10.695 -1.243 1.00 98.25 186 ALA A C 1
ATOM 1517 O O . ALA A 1 186 ? 8.635 -11.176 -0.638 1.00 98.25 186 ALA A O 1
ATOM 1518 N N . GLY A 1 187 ? 9.558 -10.392 -2.535 1.00 97.81 187 GLY A N 1
ATOM 1519 C CA . GLY A 1 187 ? 8.370 -10.592 -3.347 1.00 97.81 187 GLY A CA 1
ATOM 1520 C C . GLY A 1 187 ? 8.647 -10.498 -4.839 1.00 97.81 187 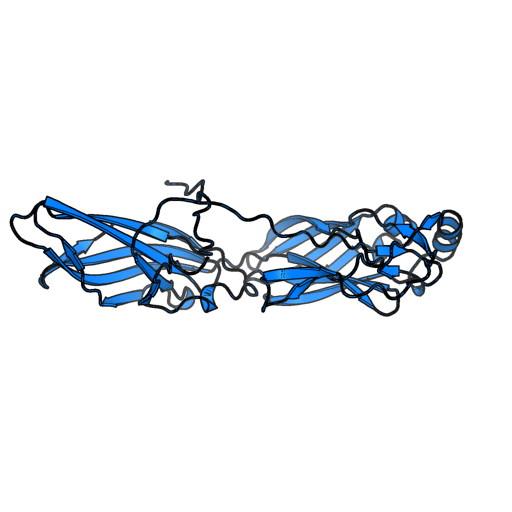GLY A C 1
ATOM 1521 O O . GLY A 1 187 ? 9.731 -10.103 -5.278 1.00 97.81 187 GLY A O 1
ATOM 1522 N N . GLU A 1 188 ? 7.624 -10.863 -5.606 1.00 98.12 188 GLU A N 1
ATOM 1523 C CA . GLU A 1 188 ? 7.563 -10.675 -7.049 1.00 98.12 188 GLU A CA 1
ATOM 1524 C C . GLU A 1 188 ? 6.364 -9.780 -7.377 1.00 98.12 188 GLU A C 1
ATOM 1526 O O . GLU A 1 188 ? 5.257 -9.976 -6.873 1.00 98.12 188 GLU A O 1
ATOM 1531 N N . ASN A 1 189 ? 6.580 -8.796 -8.243 1.00 97.94 189 ASN A N 1
ATOM 1532 C CA . ASN A 1 189 ? 5.542 -7.923 -8.769 1.00 97.94 189 ASN A CA 1
ATOM 1533 C C . ASN A 1 189 ? 5.589 -7.938 -10.294 1.00 97.94 189 ASN A C 1
ATOM 1535 O O . ASN A 1 189 ? 6.611 -8.225 -10.913 1.00 97.94 189 ASN A O 1
ATOM 1539 N N . THR A 1 190 ? 4.465 -7.608 -10.922 1.00 97.44 190 THR A N 1
ATOM 1540 C CA . THR A 1 190 ? 4.396 -7.436 -12.372 1.00 97.44 190 THR A CA 1
ATOM 1541 C C . THR A 1 190 ? 3.790 -6.080 -12.688 1.00 97.44 190 THR A C 1
ATOM 1543 O O . THR A 1 190 ? 2.665 -5.799 -12.280 1.00 97.44 190 THR A O 1
ATOM 1546 N N . ILE A 1 191 ? 4.512 -5.263 -13.450 1.00 96.44 191 ILE A N 1
ATOM 1547 C CA . ILE A 1 191 ? 3.978 -4.032 -14.030 1.00 96.44 191 ILE A CA 1
ATOM 1548 C C . ILE A 1 191 ? 3.476 -4.352 -15.434 1.00 96.44 191 ILE A C 1
ATOM 1550 O O . ILE A 1 191 ? 4.209 -4.888 -16.271 1.00 96.44 191 ILE A O 1
ATOM 1554 N N . ARG A 1 192 ? 2.222 -4.008 -15.716 1.00 94.75 192 ARG A N 1
ATOM 1555 C CA . ARG A 1 192 ? 1.699 -4.061 -17.082 1.00 94.75 192 ARG A CA 1
ATOM 1556 C C . ARG A 1 192 ? 2.281 -2.904 -17.880 1.00 94.75 192 ARG A C 1
ATOM 1558 O O . ARG A 1 192 ? 2.169 -1.764 -17.458 1.00 94.75 192 ARG A O 1
ATOM 1565 N N . LEU A 1 193 ? 2.878 -3.217 -19.024 1.00 94.31 193 LEU A N 1
ATOM 1566 C CA . LEU A 1 193 ? 3.429 -2.246 -19.974 1.00 94.31 193 LEU A CA 1
ATOM 1567 C C . LEU A 1 193 ? 2.615 -2.265 -21.274 1.00 94.31 193 LEU A C 1
ATOM 1569 O O . LEU A 1 193 ? 3.159 -2.154 -22.371 1.00 94.31 193 LEU A O 1
ATOM 1573 N N . ASP A 1 194 ? 1.303 -2.480 -21.148 1.00 87.88 194 ASP A N 1
ATOM 1574 C CA . ASP A 1 194 ? 0.403 -2.723 -22.280 1.00 87.88 194 ASP A CA 1
ATOM 1575 C C . ASP A 1 194 ? 0.304 -1.509 -23.220 1.00 87.88 194 ASP A C 1
ATOM 1577 O O . ASP A 1 194 ? -0.057 -1.664 -24.390 1.00 87.88 194 ASP A O 1
ATOM 1581 N N . ASP A 1 195 ? 0.650 -0.327 -22.710 1.00 90.75 195 ASP A N 1
ATOM 1582 C CA . ASP A 1 195 ? 0.709 0.954 -23.404 1.00 90.75 195 ASP A CA 1
ATOM 1583 C C . ASP A 1 195 ? 2.144 1.367 -23.767 1.00 90.75 195 ASP A C 1
ATOM 1585 O O . ASP A 1 195 ? 2.359 2.531 -24.080 1.00 90.75 195 ASP A O 1
ATOM 1589 N N . ILE A 1 196 ? 3.148 0.484 -23.715 1.00 94.75 196 ILE A N 1
ATOM 1590 C CA . ILE A 1 196 ? 4.540 0.852 -24.019 1.00 94.75 196 ILE A CA 1
ATOM 1591 C C . ILE A 1 196 ? 5.075 0.075 -25.213 1.00 94.75 196 ILE A C 1
ATOM 1593 O O . ILE A 1 196 ? 5.016 -1.157 -25.284 1.00 94.75 196 ILE A O 1
ATOM 1597 N N . ILE A 1 197 ? 5.660 0.831 -26.137 1.00 95.81 197 ILE A N 1
ATOM 1598 C CA . ILE A 1 197 ? 6.350 0.328 -27.318 1.00 95.81 197 ILE A CA 1
ATOM 1599 C C . ILE A 1 197 ? 7.796 0.822 -27.329 1.00 95.81 197 ILE A C 1
ATOM 1601 O O . ILE A 1 197 ? 8.100 1.942 -26.917 1.00 95.81 197 ILE A O 1
ATOM 1605 N N . LEU A 1 198 ? 8.698 -0.020 -27.815 1.00 97.50 198 LEU A N 1
ATOM 1606 C CA . LEU A 1 198 ? 10.054 0.370 -28.173 1.00 97.50 198 LEU A CA 1
ATOM 1607 C C . LEU A 1 198 ? 10.078 0.776 -29.648 1.00 97.50 198 LEU A C 1
ATOM 1609 O O . LEU A 1 198 ? 9.624 0.013 -30.493 1.00 97.50 198 LEU A O 1
ATOM 1613 N N . THR A 1 199 ? 10.625 1.949 -29.948 1.00 97.12 199 THR A N 1
ATOM 1614 C CA . THR A 1 199 ? 10.740 2.518 -31.301 1.00 97.12 199 THR A CA 1
ATOM 1615 C C . THR A 1 199 ? 12.183 2.930 -31.586 1.00 97.12 199 THR A C 1
ATOM 1617 O O . THR A 1 199 ? 13.036 2.912 -30.695 1.00 97.12 199 THR A O 1
ATOM 1620 N N . GLN A 1 200 ? 12.461 3.409 -32.802 1.00 96.81 200 GLN A N 1
ATOM 1621 C CA . GLN A 1 200 ? 13.796 3.894 -33.175 1.00 96.81 200 GLN A CA 1
ATOM 1622 C C . GLN A 1 200 ? 14.286 5.073 -32.314 1.00 96.81 200 GLN A C 1
ATOM 1624 O O . GLN A 1 200 ? 15.496 5.263 -32.146 1.00 96.81 200 GLN A O 1
ATOM 1629 N N . ALA A 1 201 ? 13.356 5.853 -31.754 1.00 96.75 201 ALA A N 1
ATOM 1630 C CA . ALA A 1 201 ? 13.638 6.990 -30.881 1.00 96.75 201 ALA A CA 1
ATOM 1631 C C . ALA A 1 201 ? 13.777 6.611 -29.392 1.00 96.75 201 ALA A C 1
ATOM 1633 O O . ALA A 1 201 ? 14.107 7.476 -28.585 1.00 96.75 201 ALA A O 1
ATOM 1634 N N . GLY A 1 202 ? 13.530 5.349 -29.023 1.00 97.44 202 GLY A N 1
ATOM 1635 C CA . GLY A 1 202 ? 13.453 4.884 -27.635 1.00 97.44 202 GLY A CA 1
ATOM 1636 C C . GLY A 1 202 ? 12.046 4.420 -27.254 1.00 97.44 202 GLY A C 1
ATOM 1637 O O . GLY A 1 202 ? 11.273 3.979 -28.109 1.00 97.44 202 GLY A O 1
ATOM 1638 N N . PHE A 1 203 ? 11.714 4.491 -25.965 1.00 97.31 203 PHE A N 1
ATOM 1639 C CA . PHE A 1 203 ? 10.413 4.069 -25.444 1.00 97.31 203 PHE A CA 1
ATOM 1640 C C . PHE A 1 203 ? 9.339 5.119 -25.722 1.00 97.31 203 PHE A C 1
ATOM 1642 O O . PHE A 1 203 ? 9.558 6.308 -25.510 1.00 97.31 203 PHE A O 1
ATOM 1649 N N . ASN A 1 204 ? 8.164 4.683 -26.163 1.00 95.19 204 ASN A N 1
ATOM 1650 C CA . ASN A 1 204 ? 7.038 5.561 -26.450 1.00 95.19 204 ASN A CA 1
ATOM 1651 C C . ASN A 1 204 ? 5.726 4.963 -25.926 1.00 95.19 204 ASN A C 1
ATOM 1653 O O . ASN A 1 204 ? 5.612 3.745 -25.765 1.00 95.19 204 ASN A O 1
ATOM 1657 N N . ARG A 1 205 ? 4.746 5.827 -25.644 1.00 91.50 205 ARG A N 1
ATOM 1658 C CA . ARG A 1 205 ? 3.417 5.412 -25.201 1.00 91.50 205 ARG A CA 1
ATOM 1659 C C . ARG A 1 205 ? 2.552 5.080 -26.414 1.00 91.50 205 ARG A C 1
ATOM 1661 O O . ARG A 1 205 ? 2.431 5.862 -27.352 1.00 91.50 205 ARG A O 1
ATOM 1668 N N . PHE A 1 206 ? 1.918 3.925 -26.348 1.00 84.12 206 PHE A N 1
ATOM 1669 C CA . PHE A 1 206 ? 0.880 3.432 -27.229 1.00 84.12 206 PHE A CA 1
ATOM 1670 C C . PHE A 1 206 ? -0.462 3.565 -26.501 1.00 84.12 206 PHE A C 1
ATOM 1672 O O . PHE A 1 206 ? -0.757 2.812 -25.578 1.00 84.12 206 PHE A O 1
ATOM 1679 N N . TYR A 1 207 ? -1.278 4.546 -26.880 1.00 70.50 207 TYR A N 1
ATOM 1680 C CA . TYR A 1 207 ? -2.608 4.717 -26.293 1.00 70.50 207 TYR A CA 1
ATOM 1681 C C . TYR A 1 207 ? -3.543 3.614 -26.808 1.00 70.50 207 TYR A C 1
ATOM 1683 O O . TYR A 1 207 ? -4.052 3.711 -27.919 1.00 70.50 207 TYR A O 1
ATOM 1691 N N . SER A 1 208 ? -3.774 2.562 -26.017 1.00 59.75 208 SER A N 1
ATOM 1692 C CA . SER A 1 208 ? -4.863 1.610 -26.279 1.00 59.75 208 SER A CA 1
ATOM 1693 C C . SER A 1 208 ? -6.093 2.049 -25.490 1.00 59.75 208 SER A C 1
ATOM 1695 O O . SER A 1 208 ? -6.011 2.192 -24.271 1.00 59.75 208 SER A O 1
ATOM 1697 N N . THR A 1 209 ? -7.219 2.271 -26.162 1.00 51.47 209 THR A N 1
ATOM 1698 C CA . THR A 1 209 ? -8.391 2.973 -25.612 1.00 51.47 209 THR A CA 1
ATOM 1699 C C . THR A 1 209 ? -9.315 2.166 -24.719 1.00 51.47 209 THR A C 1
ATOM 1701 O O . THR A 1 209 ? -10.433 2.588 -24.446 1.00 51.47 209 THR A O 1
ATOM 1704 N N . ILE A 1 210 ? -8.875 1.020 -24.213 1.00 53.97 210 ILE A N 1
ATOM 1705 C CA . ILE A 1 210 ? -9.735 0.211 -23.355 1.00 53.97 210 ILE A CA 1
ATOM 1706 C C . ILE A 1 210 ? -9.670 0.775 -21.931 1.00 53.97 210 ILE A C 1
ATOM 1708 O O . ILE A 1 210 ? -9.028 0.207 -21.044 1.00 53.97 210 ILE A O 1
ATOM 1712 N N . GLU A 1 211 ? -10.324 1.917 -21.711 1.00 48.78 211 GLU A N 1
ATOM 1713 C CA . GLU A 1 211 ? -10.706 2.340 -20.369 1.00 48.78 211 GLU A CA 1
ATOM 1714 C C . GLU A 1 211 ? -11.624 1.258 -19.800 1.00 48.78 211 GLU A C 1
ATOM 1716 O O . GLU A 1 211 ? -12.745 1.027 -20.255 1.00 48.78 211 GLU A O 1
ATOM 1721 N N . ARG A 1 212 ? -11.105 0.513 -18.821 1.00 47.34 212 ARG A N 1
ATOM 1722 C CA . ARG A 1 212 ? -11.883 -0.480 -18.088 1.00 47.34 212 ARG A CA 1
ATOM 1723 C C . ARG A 1 212 ? -12.969 0.254 -17.315 1.00 47.34 212 ARG A C 1
ATOM 1725 O O . ARG A 1 212 ? -12.687 0.802 -16.252 1.00 47.34 212 ARG A O 1
ATOM 1732 N N . ILE A 1 213 ? -14.198 0.209 -17.823 1.00 45.78 213 ILE A N 1
ATOM 1733 C CA . ILE A 1 213 ? -15.393 0.549 -17.052 1.00 45.78 213 ILE A CA 1
ATOM 1734 C C . ILE A 1 213 ? -15.354 -0.320 -15.784 1.00 45.78 213 ILE A C 1
ATOM 1736 O O . ILE A 1 213 ? -15.329 -1.553 -15.888 1.00 45.78 213 ILE A O 1
ATOM 1740 N N . PRO A 1 214 ? -15.262 0.271 -14.581 1.00 44.00 214 PRO A N 1
ATOM 1741 C CA . PRO A 1 214 ? -15.212 -0.507 -13.358 1.00 44.00 214 PRO A CA 1
ATOM 1742 C C . PRO A 1 214 ? -16.581 -1.155 -13.123 1.00 44.00 214 PRO A C 1
ATOM 1744 O O . PRO A 1 214 ? -17.498 -0.523 -12.610 1.00 44.00 214 PRO A O 1
ATOM 1747 N N . ASN A 1 215 ? -16.710 -2.435 -13.478 1.00 36.03 215 ASN A N 1
ATOM 1748 C CA . ASN A 1 215 ? -17.846 -3.269 -13.090 1.00 36.03 215 ASN A CA 1
ATOM 1749 C C . ASN A 1 215 ? -17.904 -3.358 -11.561 1.00 36.03 215 ASN A C 1
ATOM 1751 O O . ASN A 1 215 ? -17.107 -4.072 -10.948 1.00 36.03 215 ASN A O 1
ATOM 1755 N N . ARG A 1 216 ? -18.843 -2.648 -10.934 1.00 35.75 216 ARG A N 1
ATOM 1756 C CA . ARG A 1 216 ? -19.197 -2.858 -9.527 1.00 35.75 216 ARG A CA 1
ATOM 1757 C C . ARG A 1 216 ? -20.710 -2.778 -9.349 1.00 35.75 216 ARG A C 1
ATOM 1759 O O . ARG A 1 216 ? -21.262 -1.692 -9.239 1.00 35.75 216 ARG A O 1
ATOM 1766 N N . CYS A 1 217 ? -21.348 -3.939 -9.245 1.00 34.28 217 CYS A N 1
ATOM 1767 C CA . CYS A 1 217 ? -22.671 -4.096 -8.648 1.00 34.28 217 CYS A CA 1
ATOM 1768 C C . CYS A 1 217 ? -22.572 -5.215 -7.611 1.00 34.28 217 CYS A C 1
ATOM 1770 O O . CYS A 1 217 ? -22.319 -6.354 -7.988 1.00 34.28 217 CYS A O 1
ATOM 1772 N N . PHE A 1 218 ? -22.780 -4.905 -6.331 1.00 35.44 218 PHE A N 1
ATOM 1773 C CA . PHE A 1 218 ? -23.026 -5.914 -5.301 1.00 35.44 218 PHE A CA 1
ATOM 1774 C C . PHE A 1 218 ? -24.033 -5.369 -4.288 1.00 35.44 218 PHE A C 1
ATOM 1776 O O . PHE A 1 218 ? -23.805 -4.327 -3.677 1.00 35.44 218 PHE A O 1
ATOM 1783 N N . GLY A 1 219 ? -25.152 -6.080 -4.136 1.00 33.50 219 GLY A N 1
ATOM 1784 C CA . GLY A 1 219 ? -26.139 -5.859 -3.085 1.00 33.50 219 GLY A CA 1
ATOM 1785 C C . GLY A 1 219 ? -25.895 -6.827 -1.931 1.00 33.50 219 GLY A C 1
ATOM 1786 O O . GLY A 1 219 ? -25.785 -8.032 -2.142 1.00 33.50 219 GLY A O 1
ATOM 1787 N N . SER A 1 220 ? -25.817 -6.311 -0.708 1.00 42.28 220 SER A N 1
ATOM 1788 C CA . SER A 1 220 ? -25.938 -7.118 0.507 1.00 42.28 220 SER A CA 1
ATOM 1789 C C . SER A 1 220 ? -26.656 -6.318 1.590 1.00 42.28 220 SER A C 1
ATOM 1791 O O . SER A 1 220 ? -26.674 -5.089 1.571 1.00 42.28 220 SER A O 1
ATOM 1793 N N . PHE A 1 221 ? -27.297 -7.054 2.493 1.00 40.22 221 PHE A N 1
ATOM 1794 C CA . PHE A 1 221 ? -28.232 -6.564 3.497 1.00 40.22 221 PHE A CA 1
ATOM 1795 C C . PHE A 1 221 ? -27.573 -5.658 4.545 1.00 40.22 221 PHE A C 1
ATOM 1797 O O . PHE A 1 221 ? -26.404 -5.827 4.902 1.00 40.22 221 PHE A O 1
ATOM 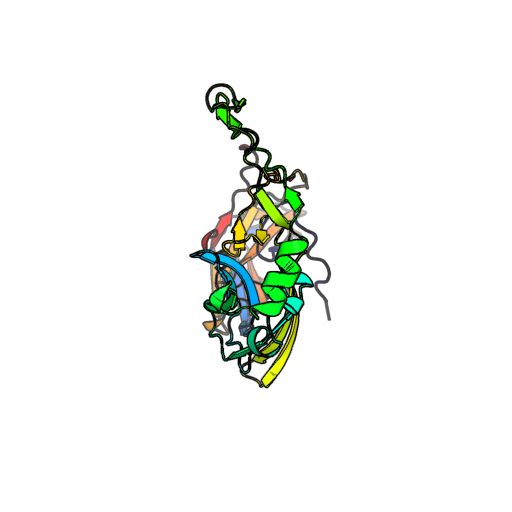1804 N N . PHE A 1 222 ? -28.355 -4.685 5.017 1.00 48.25 222 PHE A N 1
ATOM 1805 C CA . PHE A 1 222 ? -27.892 -3.512 5.747 1.00 48.25 222 PHE A CA 1
ATOM 1806 C C . PHE A 1 222 ? -28.149 -3.620 7.255 1.00 48.25 222 PHE A C 1
ATOM 1808 O O . PHE A 1 222 ? -29.132 -4.198 7.698 1.00 48.25 222 PHE A O 1
ATOM 1815 N N . SER A 1 223 ? -27.231 -3.049 8.030 1.00 53.81 223 SER A N 1
ATOM 1816 C CA . SER A 1 223 ? -27.463 -2.567 9.393 1.00 53.81 223 SER A CA 1
ATOM 1817 C C . SER A 1 223 ? -27.641 -1.056 9.327 1.00 53.81 223 SER A C 1
ATOM 1819 O O . SER A 1 223 ? -27.013 -0.415 8.475 1.00 53.81 223 SER A O 1
ATOM 1821 N N . ASP A 1 224 ? -28.470 -0.512 10.212 1.00 70.56 224 ASP A N 1
ATOM 1822 C CA . ASP A 1 224 ? -28.944 0.868 10.139 1.00 70.56 224 ASP A CA 1
ATOM 1823 C C . ASP A 1 224 ? -27.847 1.895 10.453 1.00 70.56 224 ASP A C 1
ATOM 1825 O O . ASP A 1 224 ? -27.899 3.024 9.965 1.00 70.56 224 ASP A O 1
ATOM 1829 N N . VAL A 1 225 ? -26.836 1.528 11.256 1.00 83.56 225 VAL A N 1
ATOM 1830 C CA . VAL A 1 225 ? -25.901 2.500 11.844 1.00 83.56 225 VAL A CA 1
ATOM 1831 C C . VAL A 1 225 ? -24.496 1.932 11.999 1.00 83.56 225 VAL A C 1
ATOM 1833 O O . VAL A 1 225 ? -24.308 0.794 12.417 1.00 83.56 225 VAL A O 1
ATOM 1836 N N . THR A 1 226 ? -23.470 2.729 11.686 1.00 91.06 226 THR A N 1
ATOM 1837 C CA . THR A 1 226 ? -22.064 2.391 11.958 1.00 91.06 226 THR A CA 1
ATOM 1838 C C . THR A 1 226 ? -21.344 3.589 12.571 1.00 91.06 226 THR A C 1
ATOM 1840 O O . THR A 1 226 ? -21.323 4.660 11.976 1.00 91.06 226 THR A O 1
ATOM 1843 N N . TYR A 1 227 ? -20.726 3.421 13.737 1.00 93.94 227 TYR A N 1
ATOM 1844 C CA . TYR A 1 227 ? -19.902 4.456 14.368 1.00 93.94 227 TYR A CA 1
ATOM 1845 C C . TYR A 1 227 ? -18.445 4.295 13.946 1.00 93.94 227 TYR A C 1
ATOM 1847 O O . TYR A 1 227 ? -17.898 3.197 14.039 1.00 93.94 227 TYR A O 1
ATOM 1855 N N . SER A 1 228 ? -17.792 5.371 13.506 1.00 95.50 228 SER A N 1
ATOM 1856 C CA . SER A 1 228 ? -16.350 5.342 13.241 1.00 95.50 228 SER A CA 1
ATOM 1857 C C . SER A 1 228 ? -15.538 5.743 14.466 1.00 95.50 228 SER A C 1
ATOM 1859 O O . SER A 1 228 ? -15.660 6.857 14.972 1.00 95.50 228 SER A O 1
ATOM 1861 N N . THR A 1 229 ? -14.637 4.864 14.890 1.00 97.31 229 THR A N 1
ATOM 1862 C CA . THR A 1 229 ? -13.676 5.098 15.969 1.00 97.31 229 THR A CA 1
ATOM 1863 C C . THR A 1 229 ? -12.270 5.117 15.383 1.00 97.31 229 THR A C 1
ATOM 1865 O O . THR A 1 229 ? -11.796 4.109 14.875 1.00 97.31 229 THR A O 1
ATOM 1868 N N . ILE A 1 230 ? -11.578 6.254 15.461 1.00 97.81 230 ILE A N 1
ATOM 1869 C CA . ILE A 1 230 ? -10.195 6.396 14.993 1.00 97.81 230 ILE A CA 1
ATOM 1870 C C . ILE A 1 230 ? -9.241 6.196 16.173 1.00 97.81 230 ILE A C 1
ATOM 1872 O O . ILE A 1 230 ? -9.154 7.032 17.074 1.00 97.81 230 ILE A O 1
ATOM 1876 N N . ILE A 1 231 ? -8.483 5.105 16.155 1.00 98.31 231 ILE A N 1
ATOM 1877 C CA . ILE A 1 231 ? -7.472 4.774 17.160 1.00 98.31 231 ILE A CA 1
ATOM 1878 C C . ILE A 1 231 ? -6.095 5.241 16.692 1.00 98.31 231 ILE A C 1
ATOM 1880 O O . ILE A 1 231 ? -5.620 4.835 15.633 1.00 98.31 231 ILE A O 1
ATOM 1884 N N . ASP A 1 232 ? -5.444 6.082 17.498 1.00 97.88 232 ASP A N 1
ATOM 1885 C CA . ASP A 1 232 ? -4.057 6.498 17.277 1.00 97.88 232 ASP A CA 1
ATOM 1886 C C . ASP A 1 232 ? -3.111 5.513 17.983 1.00 97.88 232 ASP A C 1
ATOM 1888 O O . ASP A 1 232 ? -3.059 5.508 19.219 1.00 97.88 232 ASP A O 1
ATOM 1892 N N . PRO A 1 233 ? -2.363 4.681 17.237 1.00 97.62 233 PRO A N 1
ATOM 1893 C CA . PRO A 1 233 ? -1.532 3.642 17.831 1.00 97.62 233 PRO A CA 1
ATOM 1894 C C . PRO A 1 233 ? -0.316 4.214 18.572 1.00 97.62 233 PRO A C 1
ATOM 1896 O O . PRO A 1 233 ? 0.254 3.530 19.416 1.00 97.62 233 PRO A O 1
ATOM 1899 N N . ASN A 1 234 ? 0.056 5.480 18.336 1.00 97.50 234 ASN A N 1
ATOM 1900 C CA . ASN A 1 234 ? 1.173 6.119 19.039 1.00 97.50 234 ASN A CA 1
ATOM 1901 C C . ASN A 1 234 ? 0.864 6.409 20.513 1.00 97.50 234 ASN A C 1
ATOM 1903 O O . ASN A 1 234 ? 1.782 6.623 21.301 1.00 97.50 234 ASN A O 1
ATOM 1907 N N . LYS A 1 235 ? -0.417 6.428 20.900 1.00 97.94 235 LYS A N 1
ATOM 1908 C CA . LYS A 1 235 ? -0.829 6.705 22.283 1.00 97.94 235 LYS A CA 1
ATOM 1909 C C . LYS A 1 235 ? -0.680 5.502 23.214 1.00 97.94 235 LYS A C 1
ATOM 1911 O O . LYS A 1 235 ? -0.808 5.674 24.421 1.00 97.94 235 LYS A O 1
ATOM 1916 N N . G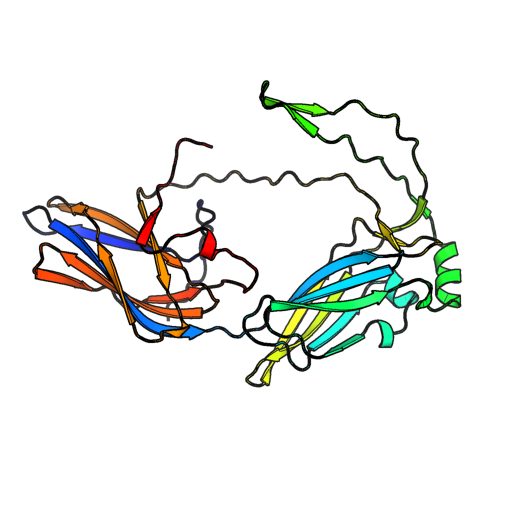LY A 1 236 ? -0.431 4.303 22.682 1.00 96.31 236 GLY A N 1
ATOM 1917 C CA . GLY A 1 236 ? -0.413 3.075 23.476 1.00 96.31 236 GLY A CA 1
ATOM 1918 C C . GLY A 1 236 ? -1.755 2.846 24.180 1.00 96.31 236 GLY A C 1
ATOM 1919 O O . GLY A 1 236 ? -2.814 2.993 23.564 1.00 96.31 236 GLY A O 1
ATOM 1920 N N . TYR A 1 237 ? -1.714 2.511 25.472 1.00 98.00 237 TYR A N 1
ATOM 1921 C CA . TYR A 1 237 ? -2.916 2.310 26.282 1.00 98.00 237 TYR A CA 1
ATOM 1922 C C . TYR A 1 237 ? -3.715 3.609 26.440 1.00 98.00 237 TYR A C 1
ATOM 1924 O O . TYR A 1 237 ? -3.214 4.597 26.977 1.00 98.00 237 TYR A O 1
ATOM 1932 N N . HIS A 1 238 ? -4.976 3.604 26.011 1.00 98.38 238 HIS A N 1
ATOM 1933 C CA . HIS A 1 238 ? -5.877 4.736 26.213 1.00 98.38 238 HIS A CA 1
ATOM 1934 C C . HIS A 1 238 ? -7.346 4.328 26.114 1.00 98.38 238 HIS A C 1
ATOM 1936 O O . HIS A 1 238 ? -7.693 3.265 25.605 1.00 98.38 238 HIS A O 1
ATOM 1942 N N . LYS A 1 239 ? -8.231 5.212 26.576 1.00 98.31 239 LYS A N 1
ATOM 1943 C CA . LYS A 1 239 ? -9.681 5.043 26.493 1.00 98.31 239 LYS A CA 1
ATOM 1944 C C . LYS A 1 239 ? -10.286 6.165 25.663 1.00 98.31 239 LYS A C 1
ATOM 1946 O O . LYS A 1 239 ? -9.969 7.333 25.884 1.00 98.31 239 LYS A O 1
ATOM 1951 N N . ARG A 1 240 ? -11.170 5.817 24.730 1.00 98.12 240 ARG A N 1
ATOM 1952 C CA . ARG A 1 240 ? -12.017 6.774 24.005 1.00 98.12 240 ARG A CA 1
ATOM 1953 C C . ARG A 1 240 ? -13.460 6.580 24.424 1.00 98.12 240 ARG A C 1
ATOM 1955 O O . ARG A 1 240 ? -13.881 5.448 24.634 1.00 98.12 240 ARG A O 1
ATOM 1962 N N . ILE A 1 241 ? -14.188 7.676 24.568 1.00 98.06 241 ILE A N 1
ATOM 1963 C CA . ILE A 1 241 ? -15.564 7.695 25.055 1.00 98.06 241 ILE A CA 1
ATOM 1964 C C . ILE A 1 241 ? -16.420 8.423 24.025 1.00 98.06 241 ILE A C 1
ATOM 1966 O O . ILE A 1 241 ? -16.056 9.514 23.590 1.00 98.06 241 ILE A O 1
ATOM 1970 N N . TYR A 1 242 ? -17.549 7.820 23.665 1.00 97.25 242 TYR A N 1
ATOM 1971 C CA . TYR A 1 242 ? -18.450 8.319 22.639 1.00 97.25 242 TYR A CA 1
ATOM 1972 C C . TYR A 1 242 ? -19.881 8.370 23.177 1.00 97.25 242 TYR A C 1
ATOM 1974 O O . TYR A 1 242 ? -20.405 7.328 23.589 1.00 97.25 242 TYR A O 1
ATOM 1982 N N . PRO A 1 243 ? -20.523 9.551 23.187 1.00 96.62 243 PRO A N 1
ATOM 1983 C CA . PRO A 1 243 ? -21.933 9.647 23.526 1.00 96.62 243 PRO A CA 1
ATOM 1984 C C . PRO A 1 243 ? -22.771 8.999 22.421 1.00 96.62 243 PRO A C 1
ATOM 1986 O O . PRO A 1 243 ? -22.514 9.198 21.234 1.00 96.62 243 PRO A O 1
ATOM 1989 N N . ILE A 1 244 ? -23.782 8.239 22.823 1.00 94.69 244 ILE A N 1
ATOM 1990 C CA . ILE A 1 244 ? -24.795 7.659 21.936 1.00 94.69 244 ILE A CA 1
ATOM 1991 C C . ILE A 1 244 ? -26.170 7.838 22.582 1.00 94.69 244 ILE A C 1
ATOM 1993 O O . ILE A 1 244 ? -26.274 8.222 23.741 1.00 94.69 244 ILE A O 1
ATOM 1997 N N . SER A 1 245 ? -27.240 7.597 21.837 1.00 93.62 245 SER A N 1
ATOM 1998 C CA . SER A 1 245 ? -28.597 7.640 22.380 1.00 93.62 245 SER A CA 1
ATOM 1999 C C . SER A 1 245 ? -29.406 6.544 21.717 1.00 93.62 245 SER A C 1
ATOM 2001 O O . SER A 1 245 ? -29.871 6.702 20.588 1.00 93.62 245 SER A O 1
ATOM 2003 N N . ARG A 1 246 ? -29.486 5.389 22.380 1.00 93.00 246 ARG A N 1
ATOM 2004 C CA . ARG A 1 246 ? -30.192 4.209 21.871 1.00 93.00 246 ARG A CA 1
ATOM 2005 C C . ARG A 1 246 ? -31.037 3.588 22.965 1.00 93.00 246 ARG A C 1
ATOM 2007 O O . ARG A 1 246 ? -30.581 3.411 24.090 1.00 93.00 246 ARG A O 1
ATOM 2014 N N . THR A 1 247 ? -32.263 3.239 22.618 1.00 95.06 247 THR A N 1
ATOM 2015 C CA . THR A 1 247 ? -33.221 2.579 23.503 1.00 95.06 247 THR A CA 1
ATOM 2016 C C . THR A 1 247 ? -33.460 1.166 23.009 1.00 95.06 247 THR A C 1
ATOM 2018 O O . THR A 1 247 ? -33.780 0.992 21.838 1.00 95.06 247 THR A O 1
ATOM 2021 N N . ILE A 1 248 ? -33.374 0.180 23.896 1.00 95.06 248 ILE A N 1
ATOM 2022 C CA . ILE A 1 248 ? -33.705 -1.212 23.583 1.00 95.06 248 ILE A CA 1
ATOM 2023 C C . ILE A 1 248 ? -34.924 -1.593 24.423 1.00 95.06 248 ILE A C 1
ATOM 2025 O O . ILE A 1 248 ? -34.787 -1.713 25.648 1.00 95.06 248 ILE A O 1
ATOM 2029 N N . PRO A 1 249 ? -36.117 -1.755 23.827 1.00 97.12 249 PRO A N 1
ATOM 2030 C CA . PRO A 1 249 ? -37.289 -2.210 24.564 1.00 97.12 249 PRO A CA 1
ATOM 2031 C C . PRO A 1 249 ? -37.059 -3.555 25.266 1.00 97.12 249 PRO A C 1
ATOM 2033 O O . PRO A 1 249 ? -36.129 -4.301 24.960 1.00 97.12 249 PRO A O 1
ATOM 2036 N N . SER A 1 250 ? -37.898 -3.858 26.252 1.00 97.56 250 SER A N 1
ATOM 2037 C CA . SER A 1 250 ? -37.871 -5.142 26.959 1.00 97.56 250 SER A CA 1
ATOM 2038 C C . SER A 1 250 ? -38.061 -6.304 25.978 1.00 97.56 250 SER A C 1
ATOM 2040 O O . SER A 1 250 ? -39.063 -6.345 25.272 1.00 97.56 250 SER A O 1
ATOM 2042 N N . GLY A 1 251 ? -37.142 -7.272 25.973 1.00 96.06 251 GLY A N 1
ATOM 2043 C CA . GLY A 1 251 ? -37.172 -8.443 25.088 1.00 96.06 251 GLY A CA 1
ATOM 2044 C C . GLY A 1 251 ? -36.537 -8.230 23.711 1.00 96.06 251 GLY A C 1
ATOM 2045 O O . GLY A 1 251 ? -36.224 -9.217 23.041 1.00 96.06 251 GLY A O 1
ATOM 2046 N N . ASP A 1 252 ? -36.288 -6.979 23.317 1.00 95.88 252 ASP A N 1
ATOM 2047 C CA . ASP A 1 252 ? -35.754 -6.642 22.001 1.00 95.88 252 ASP A CA 1
ATOM 2048 C C . ASP A 1 252 ? -34.234 -6.822 21.907 1.00 95.88 252 ASP A C 1
ATOM 2050 O O . ASP A 1 252 ? -33.501 -7.001 22.891 1.00 95.88 252 ASP A O 1
ATOM 2054 N N . VAL A 1 253 ? -33.766 -6.781 20.662 1.00 92.25 253 VAL A N 1
ATOM 2055 C CA . VAL A 1 253 ? -32.364 -6.895 20.279 1.00 92.25 253 VAL A CA 1
ATOM 2056 C C . VAL A 1 253 ? -31.956 -5.648 19.513 1.00 92.25 253 VAL A C 1
ATOM 2058 O O . VAL A 1 253 ? -32.666 -5.220 18.611 1.00 92.25 253 VAL A O 1
ATOM 2061 N N . GLU A 1 254 ? -30.771 -5.137 19.814 1.00 89.81 254 GLU A N 1
ATOM 2062 C CA . GLU A 1 254 ? -30.148 -4.035 19.083 1.00 89.81 254 GLU A CA 1
ATOM 2063 C C . GLU A 1 254 ? -28.769 -4.456 18.570 1.00 89.81 254 GLU A C 1
ATOM 2065 O O . GLU A 1 254 ? -28.060 -5.234 19.226 1.00 89.81 254 GLU A O 1
ATOM 2070 N N . ARG A 1 255 ? -28.381 -3.948 17.397 1.00 90.06 255 ARG A N 1
ATOM 2071 C CA . ARG A 1 255 ? -27.059 -4.188 16.804 1.00 90.06 255 ARG A CA 1
ATOM 2072 C C . ARG A 1 255 ? -26.291 -2.887 16.659 1.00 90.06 255 ARG A C 1
ATOM 2074 O O . ARG A 1 255 ? -26.779 -1.906 16.114 1.00 90.06 255 ARG A O 1
ATOM 2081 N N . PHE A 1 256 ? -25.040 -2.914 17.089 1.00 87.69 256 PHE A N 1
ATOM 2082 C CA . PHE A 1 256 ? -24.130 -1.785 17.016 1.00 87.69 256 PHE A CA 1
ATOM 2083 C C . PHE A 1 256 ? -22.933 -2.165 16.172 1.00 87.69 256 PHE A C 1
ATOM 2085 O O . PHE A 1 256 ? -22.175 -3.062 16.533 1.00 87.69 256 PHE A O 1
ATOM 2092 N N . HIS A 1 257 ? -22.725 -1.446 15.076 1.00 92.81 257 HIS A N 1
ATOM 2093 C CA . HIS A 1 257 ? -21.502 -1.581 14.305 1.00 92.81 257 HIS A CA 1
ATOM 2094 C C . HIS A 1 257 ? -20.507 -0.497 14.698 1.00 92.81 257 HIS A C 1
ATOM 2096 O O . HIS A 1 257 ? -20.812 0.696 14.632 1.00 92.81 257 HIS A O 1
ATOM 2102 N N . ILE A 1 258 ? -19.299 -0.912 15.068 1.00 95.06 258 ILE A N 1
ATOM 2103 C CA . ILE A 1 258 ? -18.189 -0.012 15.376 1.00 95.06 258 ILE A CA 1
ATOM 2104 C C . ILE A 1 258 ? -17.077 -0.280 14.370 1.00 95.06 258 ILE A C 1
ATOM 2106 O O . ILE A 1 258 ? -16.416 -1.316 14.413 1.00 95.06 258 ILE A O 1
ATOM 2110 N N . MET A 1 259 ? -16.871 0.656 13.449 1.00 95.69 259 MET A N 1
ATOM 2111 C CA . MET A 1 259 ? -15.750 0.617 12.521 1.00 95.69 259 MET A CA 1
ATOM 2112 C C . MET A 1 259 ? -14.501 1.153 13.213 1.00 95.69 259 MET A C 1
ATOM 2114 O O . MET A 1 259 ? -14.468 2.299 13.668 1.00 95.69 259 MET A O 1
ATOM 2118 N N . VAL A 1 260 ? -13.464 0.324 13.272 1.00 97.56 260 VAL A N 1
ATOM 2119 C CA . VAL A 1 260 ? -12.205 0.648 13.939 1.00 97.56 260 VAL A CA 1
ATOM 2120 C C . VAL A 1 260 ? -11.196 1.105 12.895 1.00 97.56 260 VAL A C 1
ATOM 2122 O O . VAL A 1 260 ? -10.600 0.310 12.171 1.00 97.56 260 VAL A O 1
ATOM 2125 N N . CYS A 1 261 ? -10.995 2.412 12.832 1.00 97.44 261 CYS A N 1
ATOM 2126 C CA . CYS A 1 261 ? -10.038 3.063 11.956 1.00 97.44 261 CYS A CA 1
ATOM 2127 C C . CYS A 1 261 ? -8.708 3.301 12.676 1.00 97.44 261 CYS A C 1
ATOM 2129 O O . CYS A 1 261 ? -8.653 3.456 13.895 1.00 97.44 261 CYS A O 1
ATOM 2131 N N . SER A 1 262 ? -7.633 3.448 11.909 1.00 97.62 262 SER A N 1
ATOM 2132 C CA . SER A 1 262 ? -6.350 3.930 12.421 1.00 97.62 262 SER A CA 1
ATOM 2133 C C . SER A 1 262 ? -5.635 4.749 11.350 1.00 97.62 262 SER A C 1
ATOM 2135 O O . SER A 1 262 ? -5.769 4.417 10.171 1.00 97.62 262 SER A O 1
ATOM 2137 N N . PRO A 1 263 ? -4.872 5.807 11.694 1.00 97.25 263 PRO A N 1
ATOM 2138 C CA . PRO A 1 263 ? -4.076 6.541 10.714 1.00 97.25 263 PRO A CA 1
ATOM 2139 C C . PRO A 1 263 ? -2.900 5.723 10.161 1.00 97.25 263 PRO A C 1
ATOM 2141 O O . PRO A 1 263 ? -2.328 6.130 9.151 1.00 97.25 263 PRO A O 1
ATOM 2144 N N . MET A 1 264 ? -2.572 4.577 10.773 1.00 97.25 264 MET A N 1
ATOM 2145 C CA . MET A 1 264 ? -1.442 3.717 10.409 1.00 97.25 264 MET A CA 1
ATOM 2146 C C . MET A 1 264 ? -1.842 2.242 10.365 1.00 97.25 264 MET A C 1
ATOM 2148 O O . MET A 1 264 ? -2.870 1.870 10.930 1.00 97.25 264 MET A O 1
ATOM 2152 N N . SER A 1 265 ? -1.028 1.407 9.715 1.00 97.31 265 SER A N 1
ATOM 2153 C CA . SER A 1 265 ? -1.147 -0.044 9.863 1.00 97.31 265 SER A CA 1
ATOM 2154 C C . SER A 1 265 ? -0.717 -0.422 11.277 1.00 97.31 265 SER A C 1
ATOM 2156 O O . SER A 1 265 ? 0.321 0.046 11.758 1.00 97.31 265 SER A O 1
ATOM 2158 N N . CYS A 1 266 ? -1.524 -1.216 11.967 1.00 97.94 266 CYS A N 1
ATOM 2159 C CA . CYS A 1 266 ? -1.261 -1.582 13.351 1.00 97.94 266 CYS A CA 1
ATOM 2160 C C . CYS A 1 266 ? -2.007 -2.847 13.770 1.00 97.94 266 CYS A C 1
ATOM 2162 O O . CYS A 1 266 ? -3.029 -3.213 13.191 1.00 97.94 266 CYS A O 1
ATOM 2164 N N . TYR A 1 267 ? -1.494 -3.475 14.819 1.00 98.06 267 TYR A N 1
ATOM 2165 C CA . TYR A 1 267 ? -2.202 -4.460 15.615 1.00 98.06 267 TYR A CA 1
ATOM 2166 C C . TYR A 1 267 ? -2.752 -3.782 16.874 1.00 98.06 267 TYR A C 1
ATOM 2168 O O . TYR A 1 267 ? -2.045 -3.028 17.549 1.00 98.06 267 TYR A O 1
ATOM 2176 N N . LEU A 1 268 ? -4.023 -4.029 17.182 1.00 98.31 268 LEU A N 1
ATOM 2177 C CA . LEU A 1 268 ? -4.725 -3.478 18.335 1.00 98.31 268 LEU A CA 1
ATOM 2178 C C . LEU A 1 268 ? -5.350 -4.599 19.163 1.00 98.31 268 LEU A C 1
ATOM 2180 O O . LEU A 1 268 ? -5.946 -5.525 18.615 1.00 98.31 268 LEU A O 1
ATOM 2184 N N . ARG A 1 269 ? -5.310 -4.440 20.488 1.00 98.44 269 ARG A N 1
ATOM 2185 C CA . ARG A 1 269 ? -6.148 -5.198 21.425 1.00 98.44 269 ARG A CA 1
ATOM 2186 C C . ARG A 1 269 ? -7.158 -4.265 22.055 1.00 98.44 269 ARG A C 1
ATOM 2188 O O . ARG A 1 269 ? -6.765 -3.340 22.769 1.00 98.44 269 ARG A O 1
ATOM 2195 N N . LEU A 1 270 ? -8.439 -4.481 21.778 1.00 98.38 270 LEU A N 1
ATOM 2196 C CA . LEU A 1 270 ? -9.514 -3.573 22.177 1.00 98.38 270 LEU A CA 1
ATOM 2197 C C . LEU A 1 270 ? -10.528 -4.261 23.086 1.00 98.38 270 LEU A C 1
ATOM 2199 O O . LEU A 1 270 ? -10.874 -5.413 22.862 1.00 98.38 270 LEU A O 1
ATOM 2203 N N . GLN A 1 271 ? -11.065 -3.536 24.062 1.00 98.19 271 GLN A N 1
ATOM 2204 C CA . GLN A 1 271 ? -12.259 -3.937 24.807 1.00 98.19 271 GLN A CA 1
ATOM 2205 C C . GLN A 1 271 ? -13.293 -2.817 24.761 1.00 98.19 271 GLN A C 1
ATOM 2207 O O . GLN A 1 271 ? -12.991 -1.662 25.073 1.00 98.19 271 GLN A O 1
ATOM 2212 N N . PHE A 1 272 ? -14.526 -3.167 24.427 1.00 97.94 272 PHE A N 1
ATOM 2213 C CA . PHE A 1 272 ? -15.636 -2.231 24.374 1.00 97.94 272 PHE A CA 1
ATOM 2214 C C . PHE A 1 272 ? -16.399 -2.234 25.699 1.00 97.94 272 PHE A C 1
ATOM 2216 O O . PHE A 1 272 ? -16.616 -3.280 26.313 1.00 97.94 272 PHE A O 1
ATOM 2223 N N . GLU A 1 273 ? -16.805 -1.051 26.145 1.00 98.00 273 GLU A N 1
ATOM 2224 C CA . GLU A 1 273 ? -17.682 -0.857 27.299 1.00 98.00 273 GLU A CA 1
ATOM 2225 C C . GLU A 1 273 ? -18.935 -0.106 26.861 1.00 98.00 273 GLU A C 1
ATOM 2227 O O . GLU A 1 273 ? -18.835 0.905 26.174 1.00 98.00 273 GLU A O 1
ATOM 2232 N N . PHE A 1 274 ? -20.104 -0.563 27.292 1.00 97.19 274 PHE A N 1
ATOM 2233 C CA . PHE A 1 274 ? -21.393 0.050 26.990 1.00 97.19 274 PHE A CA 1
ATOM 2234 C C . PHE A 1 274 ? -22.073 0.446 28.292 1.00 97.19 274 PHE A C 1
ATOM 2236 O O . PHE A 1 274 ? -22.203 -0.373 29.204 1.00 97.19 274 PHE A O 1
ATOM 2243 N N . PHE A 1 275 ? -22.483 1.706 28.384 1.00 97.38 275 PHE A N 1
ATOM 2244 C CA . PHE A 1 275 ? -23.059 2.283 29.591 1.00 97.38 275 PHE A CA 1
ATOM 2245 C C . PHE A 1 275 ? -24.582 2.289 29.460 1.00 97.38 275 PHE A C 1
ATOM 2247 O O . PHE A 1 275 ? -25.126 2.913 28.548 1.00 97.38 275 PHE A O 1
ATOM 2254 N N . VAL A 1 276 ? -25.250 1.588 30.373 1.00 96.19 276 VAL A N 1
ATOM 2255 C CA . VAL A 1 276 ? -26.698 1.356 30.390 1.00 96.19 276 VAL A CA 1
ATOM 2256 C C . VAL A 1 276 ? -27.284 1.996 31.647 1.00 96.19 276 VAL A C 1
ATOM 2258 O O . VAL A 1 276 ? -26.775 1.767 32.745 1.00 96.19 276 VAL A O 1
ATOM 2261 N N . ASP A 1 277 ? -28.325 2.815 31.488 1.00 92.25 277 ASP A N 1
ATOM 2262 C CA . ASP A 1 277 ? -29.105 3.412 32.588 1.00 92.25 277 ASP A CA 1
ATOM 2263 C C . ASP A 1 277 ? -28.233 4.080 33.681 1.00 92.25 277 ASP A C 1
ATOM 2265 O O . ASP A 1 277 ? -28.480 3.951 34.878 1.00 92.25 277 ASP A O 1
ATOM 2269 N N . GLN A 1 278 ? -27.172 4.783 33.258 1.00 87.00 278 GLN A N 1
ATOM 2270 C CA . GLN A 1 278 ? -26.146 5.483 34.065 1.00 87.00 278 GLN A CA 1
ATOM 2271 C C . GLN A 1 278 ? -25.225 4.616 34.941 1.00 87.00 278 GLN A C 1
ATOM 2273 O O . GLN A 1 278 ? -24.034 4.913 35.028 1.00 87.00 278 GLN A O 1
ATOM 2278 N N . LEU A 1 279 ? -25.731 3.562 35.581 1.00 90.81 279 LEU A N 1
ATOM 2279 C CA . LEU A 1 279 ? -24.986 2.809 36.600 1.00 90.81 279 LEU A CA 1
ATOM 2280 C C . LEU A 1 279 ? -24.357 1.517 36.076 1.00 90.81 279 LEU A C 1
ATOM 2282 O O . LEU A 1 279 ? -23.363 1.042 36.628 1.00 90.81 279 LEU A O 1
ATOM 2286 N N . LYS A 1 280 ? -24.934 0.918 35.032 1.00 96.25 280 LYS A N 1
ATOM 2287 C CA . LYS A 1 280 ? -24.511 -0.395 34.546 1.00 96.25 280 LYS A CA 1
ATOM 2288 C C . LYS A 1 280 ? -23.505 -0.243 33.413 1.00 96.25 280 LYS A C 1
ATOM 2290 O O . LYS A 1 280 ? -23.724 0.507 32.468 1.00 96.25 280 LYS A O 1
ATOM 2295 N N . VAL A 1 281 ? -22.419 -1.010 33.482 1.00 97.31 281 VAL A N 1
ATOM 2296 C CA . VAL A 1 281 ? -21.421 -1.105 32.411 1.00 97.31 281 VAL A CA 1
ATOM 2297 C C . VAL A 1 281 ? -21.345 -2.548 31.937 1.00 97.31 281 VAL A C 1
ATOM 2299 O O . VAL A 1 281 ? -21.033 -3.448 32.715 1.00 97.31 281 VAL A O 1
ATOM 2302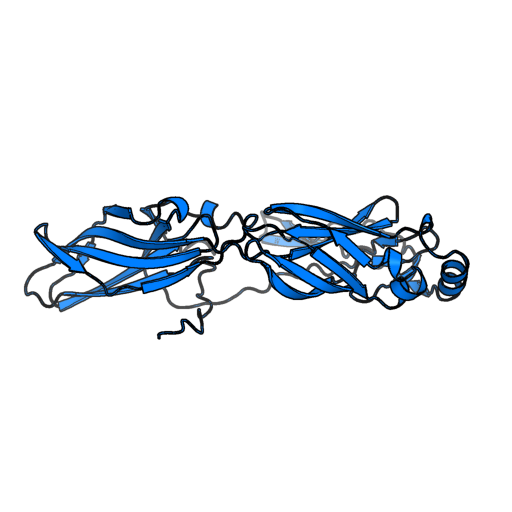 N N . VAL A 1 282 ? -21.632 -2.768 30.659 1.00 96.06 282 VAL A N 1
ATOM 2303 C CA . VAL A 1 282 ? -21.457 -4.059 29.989 1.00 96.06 282 VAL A CA 1
ATOM 2304 C C . VAL A 1 282 ? -20.124 -4.029 29.257 1.00 96.06 282 VAL A C 1
ATOM 2306 O O . VAL A 1 282 ? -19.868 -3.102 28.493 1.00 96.06 282 VAL A O 1
ATOM 2309 N N . LYS A 1 283 ? -19.266 -5.023 29.494 1.00 97.38 283 LYS A N 1
ATOM 2310 C CA . LYS A 1 283 ? -17.959 -5.130 28.836 1.00 97.38 283 LYS A CA 1
ATOM 2311 C C . LYS A 1 283 ? -17.966 -6.269 27.835 1.00 97.38 283 LYS A C 1
ATOM 2313 O O . LYS A 1 283 ? -18.499 -7.336 28.130 1.00 97.38 283 LYS A O 1
ATOM 2318 N N . SER A 1 284 ? -17.349 -6.052 26.684 1.00 96.44 284 SER A N 1
ATOM 2319 C CA . SER A 1 284 ? -17.054 -7.131 25.750 1.00 96.44 284 SER A CA 1
ATOM 2320 C C . SER A 1 284 ? -15.849 -7.956 26.215 1.00 96.44 284 SER A C 1
ATOM 2322 O O . SER A 1 284 ? -15.107 -7.570 27.127 1.00 96.44 284 SER A O 1
ATOM 2324 N N . GLU A 1 285 ? -15.599 -9.061 25.521 1.00 96.38 285 GLU A N 1
ATOM 2325 C CA . GLU A 1 285 ? -14.270 -9.669 25.499 1.00 96.38 285 GLU A CA 1
ATOM 2326 C C . GLU A 1 285 ? -13.233 -8.745 24.832 1.00 96.38 285 GLU A C 1
ATOM 2328 O O . GLU A 1 285 ? -13.560 -7.659 24.336 1.00 96.38 285 GLU A O 1
ATOM 2333 N N . VAL A 1 286 ? -11.968 -9.163 24.860 1.00 97.94 286 VAL A N 1
ATOM 2334 C CA . VAL A 1 286 ? -10.884 -8.457 24.173 1.00 97.94 286 VAL A CA 1
ATOM 2335 C C . VAL A 1 286 ? -10.820 -8.929 22.725 1.00 97.94 286 VAL A C 1
ATOM 2337 O O . VAL A 1 286 ? -10.697 -10.123 22.473 1.00 97.94 286 VAL A O 1
ATOM 2340 N N . PHE A 1 287 ? -10.849 -7.987 21.790 1.00 97.50 287 PHE A N 1
ATOM 2341 C CA . PHE A 1 287 ? -10.708 -8.231 20.361 1.00 97.50 287 PHE A CA 1
ATOM 2342 C C . PHE A 1 287 ? -9.277 -7.976 19.905 1.00 97.50 287 PHE A C 1
ATOM 2344 O O . PHE A 1 287 ? -8.695 -6.943 20.239 1.00 97.50 287 PHE A O 1
ATOM 2351 N N . ASP A 1 288 ? -8.760 -8.886 19.088 1.00 97.69 288 ASP A N 1
ATOM 2352 C CA . ASP A 1 288 ? -7.502 -8.749 18.363 1.00 97.69 288 ASP A CA 1
ATOM 2353 C C . ASP A 1 288 ? -7.799 -8.236 16.948 1.00 97.69 288 ASP A C 1
ATOM 2355 O O . ASP A 1 288 ? -8.479 -8.904 16.170 1.00 97.69 288 ASP A O 1
ATOM 2359 N N . ILE A 1 289 ? -7.324 -7.037 16.609 1.00 96.75 289 ILE A N 1
ATOM 2360 C CA . ILE A 1 289 ? -7.639 -6.379 15.335 1.00 96.75 289 ILE A CA 1
ATOM 2361 C C . ILE A 1 289 ? -6.350 -6.004 14.615 1.00 96.75 289 ILE A C 1
ATOM 2363 O O . ILE A 1 289 ? -5.541 -5.238 15.133 1.00 96.75 289 ILE A O 1
ATOM 2367 N N . ASN A 1 290 ? -6.198 -6.490 13.385 1.00 96.62 290 ASN A N 1
ATOM 2368 C CA . ASN A 1 290 ? -5.159 -6.039 12.465 1.00 96.62 290 ASN A CA 1
ATOM 2369 C C . ASN A 1 290 ? -5.752 -5.006 11.508 1.00 96.62 290 ASN A C 1
ATOM 2371 O O . ASN A 1 290 ? -6.699 -5.292 10.775 1.00 96.62 290 ASN A O 1
ATOM 2375 N N . ILE A 1 291 ? -5.199 -3.799 11.516 1.00 96.06 291 ILE A N 1
ATOM 2376 C CA . ILE A 1 291 ? -5.580 -2.725 10.608 1.00 96.06 291 ILE A CA 1
ATOM 2377 C C . ILE A 1 291 ? -4.499 -2.581 9.552 1.00 96.06 291 ILE A C 1
ATOM 2379 O O . ILE A 1 291 ? -3.338 -2.317 9.859 1.00 96.06 291 ILE A O 1
ATOM 2383 N N . TRP A 1 292 ? -4.915 -2.680 8.294 1.00 95.38 292 TRP A N 1
ATOM 2384 C CA . TRP A 1 292 ? -4.096 -2.318 7.153 1.00 95.38 292 TRP A CA 1
ATOM 2385 C C . TRP A 1 292 ? -4.434 -0.902 6.699 1.00 95.38 292 TRP A C 1
ATOM 2387 O O . TRP A 1 292 ? -5.521 -0.650 6.183 1.00 95.38 292 TRP A O 1
ATOM 2397 N N . ASN A 1 293 ? -3.506 0.033 6.878 1.00 95.75 293 ASN A N 1
ATOM 2398 C CA . ASN A 1 293 ? -3.643 1.384 6.355 1.00 95.75 293 ASN A CA 1
ATOM 2399 C C . ASN A 1 293 ? -2.281 1.899 5.857 1.00 95.75 293 ASN A C 1
ATOM 2401 O O . ASN A 1 293 ? -1.529 2.502 6.631 1.00 95.75 293 ASN A O 1
ATOM 2405 N N . PRO A 1 294 ? -1.953 1.672 4.570 1.00 92.94 294 PRO A N 1
ATOM 2406 C CA . PRO A 1 294 ? -0.702 2.128 3.974 1.00 92.94 294 PRO A CA 1
ATOM 2407 C C . PRO A 1 294 ? -0.536 3.647 4.082 1.00 92.94 294 PRO A C 1
ATOM 2409 O O . PRO A 1 294 ? -1.507 4.397 3.979 1.00 92.94 294 PRO A O 1
ATOM 2412 N N . ARG A 1 295 ? 0.704 4.121 4.233 1.00 91.56 295 ARG A N 1
ATOM 2413 C CA . ARG A 1 295 ? 1.013 5.529 4.537 1.00 91.56 295 ARG A CA 1
ATOM 2414 C C . ARG A 1 295 ? 0.401 6.529 3.550 1.00 91.56 295 ARG A C 1
ATOM 2416 O O . ARG A 1 295 ? -0.072 7.583 3.968 1.00 91.56 295 ARG A O 1
ATOM 2423 N N . ASN A 1 296 ? 0.374 6.190 2.264 1.00 88.38 296 ASN A N 1
ATOM 2424 C CA . ASN A 1 296 ? -0.120 7.069 1.200 1.00 88.38 296 ASN A CA 1
ATOM 2425 C C . ASN A 1 296 ? -1.581 6.801 0.802 1.00 88.38 296 ASN A C 1
ATOM 2427 O O . ASN A 1 296 ? -2.072 7.391 -0.154 1.00 88.38 296 ASN A O 1
ATOM 2431 N N . SER A 1 297 ? -2.297 5.936 1.526 1.00 89.75 297 SER A N 1
ATOM 2432 C CA . SER A 1 297 ? -3.669 5.552 1.172 1.00 89.75 297 SER A CA 1
ATOM 2433 C C . SER A 1 297 ? -4.682 6.691 1.378 1.00 89.75 297 SER A C 1
ATOM 2435 O O . SER A 1 297 ? -5.689 6.780 0.679 1.00 89.75 297 SER A O 1
ATOM 2437 N N . GLY A 1 298 ? -4.452 7.534 2.394 1.00 89.00 298 GLY A N 1
ATOM 2438 C CA . GLY A 1 298 ? -5.408 8.539 2.856 1.00 89.00 298 GLY A CA 1
ATOM 2439 C C . GLY A 1 298 ? -6.736 7.982 3.392 1.00 89.00 298 GLY A C 1
ATOM 2440 O O . GLY A 1 298 ? -7.623 8.781 3.678 1.00 89.00 298 GLY A O 1
ATOM 2441 N N . TRP A 1 299 ? -6.899 6.663 3.563 1.00 89.69 299 TRP A N 1
ATOM 2442 C CA . TRP A 1 299 ? -8.205 6.036 3.831 1.00 89.69 299 TRP A CA 1
ATOM 2443 C C . TRP A 1 299 ? -8.890 6.556 5.094 1.00 89.69 299 TRP A C 1
ATOM 2445 O O . TRP A 1 299 ? -10.086 6.830 5.082 1.00 89.69 299 TRP A O 1
ATOM 2455 N N . HIS A 1 300 ? -8.138 6.752 6.178 1.00 89.75 300 HIS A N 1
ATOM 2456 C CA . HIS A 1 300 ? -8.682 7.266 7.438 1.00 89.75 300 HIS A CA 1
ATOM 2457 C C . HIS A 1 300 ? -9.260 8.687 7.318 1.00 89.75 300 HIS A C 1
ATOM 2459 O O . HIS A 1 300 ? -10.120 9.049 8.113 1.00 89.75 300 HIS A O 1
ATOM 2465 N N . LYS A 1 301 ? -8.828 9.487 6.329 1.00 90.88 301 LYS A N 1
ATOM 2466 C CA . LYS A 1 301 ? -9.313 10.865 6.122 1.00 90.88 301 LYS A CA 1
ATOM 2467 C C . LYS A 1 301 ? -10.758 10.918 5.624 1.00 90.88 301 LYS A C 1
ATOM 2469 O O . LYS A 1 301 ? -11.390 11.961 5.734 1.00 90.88 301 LYS A O 1
ATOM 2474 N N . ALA A 1 302 ? -11.275 9.811 5.086 1.00 89.06 302 ALA A N 1
ATOM 2475 C CA . ALA A 1 302 ? -12.669 9.693 4.669 1.00 89.06 302 ALA A CA 1
ATOM 2476 C C . ALA A 1 302 ? -13.643 9.566 5.856 1.00 89.06 302 ALA A C 1
ATOM 2478 O O . ALA A 1 302 ? -14.854 9.604 5.658 1.00 89.06 302 ALA A O 1
ATOM 2479 N N . TYR A 1 303 ? -13.128 9.410 7.080 1.00 92.25 303 TYR A N 1
ATOM 2480 C CA . TYR A 1 303 ? -13.923 9.171 8.278 1.00 92.25 303 TYR A CA 1
ATOM 2481 C C . TYR A 1 303 ? -13.634 10.223 9.346 1.00 92.25 303 TYR A C 1
ATOM 2483 O O . TYR A 1 303 ? -12.541 10.787 9.416 1.00 92.25 303 TYR A O 1
ATOM 2491 N N . LYS A 1 304 ? -14.617 10.467 10.213 1.00 94.88 304 LYS A N 1
ATOM 2492 C CA . LYS A 1 304 ? -14.492 11.387 11.344 1.00 94.88 304 LYS A CA 1
ATOM 2493 C C . LYS A 1 304 ? -14.723 10.627 12.642 1.00 94.88 304 LYS A C 1
ATOM 2495 O O . LYS A 1 304 ? -15.692 9.889 12.777 1.00 94.88 304 LYS A O 1
ATOM 2500 N N . ASP A 1 305 ? -13.814 10.788 13.594 1.00 96.88 305 ASP A N 1
ATOM 2501 C CA . ASP A 1 305 ? -13.903 10.077 14.867 1.00 96.88 305 ASP A CA 1
ATOM 2502 C C . ASP A 1 305 ? -15.197 10.411 15.623 1.00 96.88 305 ASP A C 1
ATOM 2504 O O . ASP A 1 305 ? -15.593 11.576 15.701 1.00 96.88 305 ASP A O 1
ATOM 2508 N N . GLY A 1 306 ? -15.846 9.381 16.165 1.00 94.31 306 GLY A N 1
ATOM 2509 C CA . GLY A 1 306 ? -17.087 9.480 16.930 1.00 94.31 306 GLY A CA 1
ATOM 2510 C C . GLY A 1 306 ? -18.324 9.834 16.113 1.00 94.31 306 GLY A C 1
ATOM 2511 O O . GLY A 1 306 ? -19.380 10.066 16.693 1.00 94.31 306 GLY A O 1
ATOM 2512 N N . VAL A 1 307 ? -18.213 9.902 14.785 1.00 93.94 307 VAL A N 1
ATOM 2513 C CA . VAL A 1 307 ? -19.346 10.224 13.919 1.00 93.94 307 VAL A CA 1
ATOM 2514 C C . VAL A 1 307 ? -20.110 8.967 13.544 1.00 93.94 307 VAL A C 1
ATOM 2516 O O . VAL A 1 307 ? -19.537 7.927 13.215 1.00 93.94 307 VAL A O 1
ATOM 2519 N N . GLU A 1 308 ? -21.430 9.104 13.590 1.00 91.81 308 GLU A N 1
ATOM 2520 C CA . GLU A 1 308 ? -22.364 8.147 13.032 1.00 91.81 308 GLU A CA 1
ATOM 2521 C C . GLU A 1 308 ? -22.326 8.232 11.505 1.00 91.81 308 GLU A C 1
ATOM 2523 O O . GLU A 1 308 ? -22.613 9.272 10.908 1.00 91.81 308 GLU A O 1
ATOM 2528 N N . LEU A 1 309 ? -21.936 7.140 10.861 1.00 88.00 309 LEU A N 1
ATOM 2529 C CA . LEU A 1 309 ? -21.943 7.026 9.415 1.00 88.00 309 LEU A CA 1
ATOM 2530 C C . LEU A 1 309 ? -23.353 6.644 8.985 1.00 88.00 309 LEU A C 1
ATOM 2532 O O . LEU A 1 309 ? -23.751 5.482 9.098 1.00 88.00 309 LEU A O 1
ATOM 2536 N N . SER A 1 310 ? -24.100 7.628 8.481 1.00 74.19 310 SER A N 1
ATOM 2537 C CA . SER A 1 310 ? -25.372 7.350 7.830 1.00 74.19 310 SER A CA 1
ATOM 2538 C C . SER A 1 310 ? -25.104 6.578 6.542 1.00 74.19 310 SER A C 1
ATOM 2540 O O . SER A 1 310 ? -24.343 7.001 5.667 1.00 74.19 310 SER A O 1
ATOM 2542 N N . ARG A 1 311 ? -25.722 5.406 6.412 1.00 66.00 311 ARG A N 1
ATOM 2543 C CA . ARG A 1 311 ? -25.765 4.705 5.132 1.00 66.00 311 ARG A CA 1
ATOM 2544 C C . ARG A 1 311 ? -26.862 5.384 4.322 1.00 66.00 311 ARG A C 1
ATOM 2546 O O . ARG A 1 311 ? -28.022 5.017 4.449 1.00 66.00 311 ARG A O 1
ATOM 2553 N N . GLN A 1 312 ? -26.523 6.437 3.568 1.00 55.31 312 GLN A N 1
ATOM 2554 C CA . GLN A 1 312 ? -27.462 7.012 2.598 1.00 55.31 312 GLN A CA 1
ATOM 2555 C C . GLN A 1 312 ? -27.803 5.925 1.574 1.00 55.31 312 GLN A C 1
ATOM 2557 O O . GLN A 1 312 ? -27.033 5.669 0.653 1.00 55.31 312 GLN A O 1
ATOM 2562 N N . LEU A 1 313 ? -28.938 5.262 1.790 1.00 47.12 313 LEU A N 1
ATOM 2563 C CA . LEU A 1 313 ? -29.513 4.254 0.902 1.00 47.12 313 LEU A CA 1
ATOM 2564 C C . LEU A 1 313 ? -30.120 4.881 -0.368 1.00 47.12 313 LEU A C 1
ATOM 2566 O O . LEU A 1 313 ? -30.335 4.171 -1.340 1.00 47.12 313 LEU A O 1
ATOM 2570 N N . ASP A 1 314 ? -30.318 6.206 -0.395 1.00 38.97 314 ASP A N 1
ATOM 2571 C CA . ASP A 1 314 ? -31.207 6.867 -1.366 1.00 38.97 314 ASP A CA 1
ATOM 2572 C C . ASP A 1 314 ? -30.500 7.630 -2.509 1.00 38.97 314 ASP A C 1
ATOM 2574 O O . ASP A 1 314 ? -31.126 8.458 -3.171 1.00 38.97 314 ASP A O 1
ATOM 2578 N N . LYS A 1 315 ? -29.194 7.428 -2.743 1.00 37.66 315 LYS A N 1
ATOM 2579 C CA . LYS A 1 315 ? -28.446 8.164 -3.795 1.00 37.66 315 LYS A CA 1
ATOM 2580 C C . LYS A 1 315 ? -27.479 7.315 -4.627 1.00 37.66 315 LYS A C 1
ATOM 2582 O O . LYS A 1 315 ? -26.392 7.788 -4.965 1.00 37.66 315 LYS A O 1
ATOM 2587 N N . LEU A 1 316 ? -27.861 6.085 -4.959 1.00 35.56 316 LEU A N 1
ATOM 2588 C CA . LEU A 1 316 ? -27.197 5.314 -6.014 1.00 35.56 316 LEU A CA 1
ATOM 2589 C C . LEU A 1 316 ? -28.195 4.907 -7.088 1.00 35.56 316 LEU A C 1
ATOM 2591 O O . LEU A 1 316 ? -29.229 4.312 -6.715 1.00 35.56 316 LEU A O 1
#

Radius of gyration: 27.08 Å; Cα contacts (8 Å, |Δi|>4): 677; chains: 1; bounding box: 63×35×76 Å

Nearest PDB structures (foldseek):
  6ddu-assembly1_A  TM=4.679E-01  e=1.469E-01  Mus musculus
  3s3s-assembly1_A  TM=2.915E-01  e=3.372E-02  Homo sapiens
  3ly6-assembly3_C  TM=1.988E-01  e=7.327E-03  Homo sapiens
  2n59-assembly1_A  TM=4.252E-01  e=7.141E-01  Rhodopseudomonas palustris DX-1
  2xsk-assembly1_A  TM=3.826E-01  e=9.378E-01  Escherichia coli

Solvent-accessible surface area (backbone atoms only — not comparable to full-atom values): 18160 Å² total; per-residue (Å²): 133,87,75,85,78,73,81,67,84,55,67,59,86,65,80,50,60,66,46,79,47,78,48,70,34,86,50,96,51,68,46,39,38,48,31,40,31,47,34,32,69,40,40,43,72,47,43,61,55,34,84,44,78,51,73,49,79,56,94,29,15,43,31,34,33,40,30,22,33,13,65,20,36,29,34,74,24,34,39,39,61,49,35,79,67,57,60,60,28,34,59,70,75,75,39,42,40,76,45,69,44,48,49,64,38,70,45,79,68,39,78,49,34,60,88,72,32,45,64,71,41,46,58,59,52,61,75,67,44,39,82,41,82,45,60,67,61,65,56,64,69,41,73,38,88,88,78,74,44,72,43,65,54,82,78,72,86,71,74,76,54,74,44,60,27,41,76,45,66,58,36,35,34,43,38,35,28,23,37,94,84,65,51,77,47,71,54,77,49,73,44,81,31,84,40,35,28,42,37,97,84,19,41,44,81,44,69,73,63,78,74,77,75,81,88,79,86,72,90,64,91,82,76,85,54,33,35,32,41,65,48,63,50,90,64,38,63,46,75,47,78,38,82,47,84,46,75,35,48,50,71,35,73,49,76,45,34,40,29,52,37,35,82,46,26,26,43,36,33,36,33,43,37,38,35,34,72,90,79,45,73,50,69,56,69,78,44,83,43,78,44,76,31,51,62,78,65,60,66,51,74,81,56,55,69,72,36,75,46,73,71,77,82,87,82,125

Sequence (316 aa):
MFSIDNVQESPYNYKFPTIDCKFQNTGNATAFLWQFAVNVIQAEIDFTPIPDFSYSLKNNALEIEVTNNGWGAMRDFQITINQPIINRLFSESVRQYRGTIDSGKSQTVFRLSKENAETKNFEAISKEFDRLDILPPEGTLIFDPKTGELTISQFHKFEKKLIDGIKLKPLRINWNCKDKNNIKHAGENTIRLDDIILTQAGFNRFYSTIERIPNRCFGSFFSDVTYSTIIDPNKGYHKRIYPISRTIPSGDVERFHIMVCSPMSCYLRLQFEFFVDQLKVVKSEVFDINIWNPRNSGWHKAYKDGVELSRQLDKL

Organism: NCBI:txid671068

Secondary structure (DSSP, 8-state):
----------SS--SS-EEEEEEE--SSS-EEEEEEEEEEEEEEE-----EEEEEEEETTEEEEEEEE-SSS-EEEEEEEEE-HHHHHHS-GGGGEEEEEE-TT-EEEEEEE-GGGS-HHHHHHHHTT-EEEE-------EEE-TTT--EEE---------EEEEEEPPPEEEEEEEE-TT--EEEEEEEE--TTEEEETTEEEE---------------PPPSEEEEEE--GGG-SEEEEEEEEEEE-TT-EEEEEEEEE-SS-EEEEEEEEEEETTTEEEEEEEEEEEE---TT--GGGG--TT-EEE---S--

pLDDT: mean 87.14, std 18.68, range [24.09, 98.69]

Foldseek 3Di:
DDDPPDPPCDLDPQQFDKDKDKDWFQDQFKKKFFKKKKWFQFKFFDQDWDWDWDWDDDQQKIWIKIFTLGNFKFAQKKKFKDWDLCPLFADRVLRIFTDIGGAGDMDGGHIGWNVRTDVVSLVVVLVVWDFDFQDDQQADQDQDPVVRDTDRPDDPPDDGDTATWAQTAWMKMWIWGATPVRDIDIDIDTHGSRQWTQHPSHIDGRDDNCPPPPDDDDDDDDDFKEAEAEDESVVTTDMDMATDTDIAGNRGMDMYMYGYHYLGFMWTWIKMWTQIPNPDIDIDDIDIGTRDDGNPNCSCVVDDHNDIDGPPPPDD